Protein AF-A0A5C4WXZ6-F1 (afdb_monomer_lite)

Radius of gyration: 22.07 Å; chains: 1; bounding box: 59×53×53 Å

Organism: NCBI:txid2219224

Sequence (274 aa):
MSAPGVGAVAGWVDSRPVPRERLDRRIAELREGPFRGTLPVPGSSEDRQLARWLTQVILTEALCEAVASELGLDPVEGEPFEGVAAVELGSINTAAYNGSPWVRAVFAHVTATTAAPPEWRSPTPAEHRPPRHLLRHRVFPDPSSAQQATSDDLDPLGRASLDSLPAAIAEELRRHPHGTLVGPVRDTLGWHVAIAVPDTASAPPPPQQGAALRPEPGPSRAPAPIAGGDALLDAARRRAFARWLDDMRAKKIELVPGLEHPGDPRQPDNHHKH

pLDDT: mean 81.52, std 18.13, range [29.08, 98.56]

InterPro domains:
  IPR055582 Protein of unknown function DUF7158 [PF23716] (9-46)

Structure (mmCIF, N/CA/C/O backbone):
data_AF-A0A5C4WXZ6-F1
#
_entry.id   AF-A0A5C4WXZ6-F1
#
loop_
_atom_site.group_PDB
_atom_site.id
_atom_site.type_symbol
_atom_site.label_atom_id
_atom_site.label_alt_id
_atom_site.label_comp_id
_atom_site.label_asym_id
_atom_site.label_entity_id
_atom_site.label_seq_id
_atom_site.pdbx_PDB_ins_code
_atom_site.Cartn_x
_atom_site.Cartn_y
_atom_site.Cartn_z
_atom_site.occupancy
_atom_site.B_iso_or_equiv
_atom_site.auth_seq_id
_atom_site.auth_comp_id
_atom_site.auth_asym_id
_atom_site.auth_atom_id
_atom_site.pdbx_PDB_model_num
ATOM 1 N N . MET A 1 1 ? 26.295 -20.187 -9.773 1.00 37.78 1 MET A N 1
ATOM 2 C CA . MET A 1 1 ? 25.128 -19.282 -9.812 1.00 37.78 1 MET A CA 1
ATOM 3 C C . MET A 1 1 ? 25.408 -18.170 -8.818 1.00 37.78 1 MET A C 1
ATOM 5 O O . MET A 1 1 ? 25.314 -18.413 -7.624 1.00 37.78 1 MET A O 1
ATOM 9 N N . SER A 1 2 ? 25.912 -17.027 -9.286 1.00 35.19 2 SER A N 1
ATOM 10 C CA . SER A 1 2 ? 26.278 -15.915 -8.400 1.00 35.19 2 SER A CA 1
ATOM 11 C C . SER A 1 2 ? 25.020 -15.229 -7.879 1.00 35.19 2 SER A C 1
ATOM 13 O O . SER A 1 2 ? 24.097 -14.980 -8.653 1.00 35.19 2 SER A O 1
ATOM 15 N N . ALA A 1 3 ? 24.986 -14.946 -6.576 1.00 39.56 3 ALA A N 1
ATOM 16 C CA . ALA A 1 3 ? 23.929 -14.156 -5.958 1.00 39.56 3 ALA A CA 1
ATOM 17 C C . ALA A 1 3 ? 23.827 -12.781 -6.653 1.00 39.56 3 ALA A C 1
ATOM 19 O O . ALA A 1 3 ? 24.867 -12.199 -6.980 1.00 39.56 3 ALA A O 1
ATOM 20 N N . PRO A 1 4 ? 22.614 -12.263 -6.908 1.00 42.47 4 PRO A N 1
ATOM 21 C CA . PRO A 1 4 ? 22.450 -10.936 -7.487 1.00 42.47 4 PRO A CA 1
ATOM 22 C C . PRO A 1 4 ? 23.096 -9.891 -6.567 1.00 42.47 4 PRO A C 1
ATOM 24 O O . PRO A 1 4 ? 22.878 -9.897 -5.355 1.00 42.47 4 PRO A O 1
ATOM 27 N N . GLY A 1 5 ? 23.937 -9.030 -7.147 1.00 41.03 5 GLY A N 1
ATOM 28 C CA . GLY A 1 5 ? 24.675 -8.004 -6.415 1.00 41.03 5 GLY A CA 1
ATOM 29 C C . GLY A 1 5 ? 23.749 -7.034 -5.680 1.00 41.03 5 GLY A C 1
ATOM 30 O O . GLY A 1 5 ? 22.625 -6.769 -6.117 1.00 41.03 5 GLY A O 1
ATOM 31 N N . VAL A 1 6 ? 24.240 -6.492 -4.564 1.00 46.31 6 VAL A N 1
ATOM 32 C CA . VAL A 1 6 ? 23.599 -5.398 -3.821 1.00 46.31 6 VAL A CA 1
ATOM 33 C C . VAL A 1 6 ? 23.305 -4.262 -4.812 1.00 46.31 6 VAL A C 1
ATOM 35 O O . VAL A 1 6 ? 24.229 -3.653 -5.342 1.00 46.31 6 VAL A O 1
ATOM 38 N N . GLY A 1 7 ? 22.022 -4.051 -5.131 1.00 63.38 7 GLY A N 1
ATOM 39 C CA . GLY A 1 7 ? 21.559 -3.112 -6.166 1.00 63.38 7 GLY A CA 1
ATOM 40 C C . GLY A 1 7 ? 20.607 -3.698 -7.221 1.00 63.38 7 GLY A C 1
ATOM 41 O O . GLY A 1 7 ? 19.984 -2.935 -7.948 1.00 63.38 7 GLY A O 1
ATOM 42 N N . ALA A 1 8 ? 20.438 -5.023 -7.300 1.00 84.50 8 ALA A N 1
ATOM 43 C CA . ALA A 1 8 ? 19.612 -5.666 -8.336 1.00 84.50 8 ALA A CA 1
ATOM 44 C C . ALA A 1 8 ? 18.127 -5.883 -7.963 1.00 84.50 8 ALA A C 1
ATOM 46 O O . ALA A 1 8 ? 17.319 -6.250 -8.818 1.00 84.50 8 ALA A O 1
ATOM 47 N N . VAL A 1 9 ? 17.747 -5.670 -6.701 1.00 92.62 9 VAL A N 1
ATOM 48 C CA . VAL A 1 9 ? 16.416 -5.994 -6.158 1.00 92.62 9 VAL A CA 1
ATOM 49 C C . VAL A 1 9 ? 15.815 -4.757 -5.484 1.00 92.62 9 VAL A C 1
ATOM 51 O O . VAL A 1 9 ? 16.530 -4.021 -4.809 1.00 92.62 9 VAL A O 1
ATOM 54 N N . ALA A 1 10 ? 14.519 -4.511 -5.693 1.00 91.69 10 ALA A N 1
ATOM 55 C CA . ALA A 1 10 ? 13.763 -3.434 -5.039 1.00 91.69 10 ALA A CA 1
ATOM 56 C C . ALA A 1 10 ? 13.093 -3.885 -3.725 1.00 91.69 10 ALA A C 1
ATOM 58 O O . ALA A 1 10 ? 12.792 -3.066 -2.864 1.00 91.69 10 ALA A O 1
ATOM 59 N N . GLY A 1 11 ? 12.865 -5.187 -3.573 1.00 94.31 11 GLY A N 1
ATOM 60 C CA . GLY A 1 11 ? 12.306 -5.835 -2.389 1.00 94.31 11 GLY A CA 1
ATOM 61 C C . GLY A 1 11 ? 11.942 -7.285 -2.703 1.00 94.31 11 GLY A C 1
ATOM 62 O O . GLY A 1 11 ? 12.202 -7.767 -3.808 1.00 94.31 11 GLY A O 1
ATOM 63 N N . TRP A 1 12 ? 11.316 -7.974 -1.758 1.00 95.88 12 TRP A N 1
ATOM 64 C CA . TRP A 1 12 ? 10.831 -9.341 -1.926 1.00 95.88 12 TRP A CA 1
ATOM 65 C C . TRP A 1 12 ? 9.344 -9.431 -1.606 1.00 95.88 12 TRP A C 1
ATOM 67 O O . TRP A 1 12 ? 8.854 -8.725 -0.729 1.00 95.88 12 TRP A O 1
ATOM 77 N N . VAL A 1 13 ? 8.649 -10.319 -2.316 1.00 96.56 13 VAL A N 1
ATOM 78 C CA . VAL A 1 13 ? 7.265 -10.728 -2.048 1.00 96.56 13 VAL A CA 1
ATOM 79 C C . VAL A 1 13 ? 7.272 -12.241 -1.858 1.00 96.56 13 VAL A C 1
ATOM 81 O O . VAL A 1 13 ? 7.612 -12.963 -2.794 1.00 96.56 13 VAL A O 1
ATOM 84 N N . ASP A 1 14 ? 6.942 -12.733 -0.663 1.00 92.75 14 ASP A N 1
ATOM 85 C CA . ASP A 1 14 ? 7.040 -14.163 -0.311 1.00 92.75 14 ASP A CA 1
ATOM 86 C C . ASP A 1 14 ? 8.414 -14.757 -0.672 1.00 92.75 14 ASP A C 1
ATOM 88 O O . ASP A 1 14 ? 8.525 -15.758 -1.384 1.00 92.75 14 ASP A O 1
ATOM 92 N N . SER A 1 15 ? 9.483 -14.066 -0.263 1.00 90.75 15 SER A N 1
ATOM 93 C CA . SER A 1 15 ? 10.880 -14.410 -0.574 1.00 90.75 15 SER A CA 1
ATOM 94 C C . SER A 1 15 ? 11.242 -14.435 -2.071 1.00 90.75 15 SER A C 1
ATOM 96 O O . SER A 1 15 ? 12.391 -14.722 -2.417 1.00 90.75 15 SER A O 1
ATOM 98 N N . ARG A 1 16 ? 10.325 -14.086 -2.984 1.00 93.81 16 ARG A N 1
ATOM 99 C CA . ARG A 1 16 ? 10.625 -13.915 -4.411 1.00 93.81 16 ARG A CA 1
ATOM 100 C C . ARG A 1 16 ? 11.138 -12.498 -4.669 1.00 93.81 16 ARG A C 1
ATOM 102 O O . ARG A 1 16 ? 10.459 -11.540 -4.296 1.00 93.81 16 ARG A O 1
ATOM 109 N N . PRO A 1 17 ? 12.311 -12.335 -5.304 1.00 95.88 17 PRO A N 1
ATOM 110 C CA . PRO A 1 17 ? 12.883 -11.017 -5.540 1.00 95.88 17 PRO A CA 1
ATOM 111 C C . PRO A 1 17 ? 12.082 -10.251 -6.595 1.00 95.88 17 PRO A C 1
ATOM 113 O O . PRO A 1 17 ? 11.816 -10.760 -7.685 1.00 95.88 17 PRO A O 1
ATOM 116 N N . VAL A 1 18 ? 11.762 -8.995 -6.295 1.00 96.38 18 VAL A N 1
ATOM 117 C CA . VAL A 1 18 ? 11.213 -8.036 -7.254 1.00 96.38 18 VAL A CA 1
ATOM 118 C C . VAL A 1 18 ? 12.372 -7.221 -7.843 1.00 96.38 18 VAL A C 1
ATOM 120 O O . VAL A 1 18 ? 13.047 -6.505 -7.097 1.00 96.38 18 VAL A O 1
ATOM 123 N N . PRO A 1 19 ? 12.651 -7.313 -9.160 1.00 95.00 19 PRO A N 1
ATOM 124 C CA . PRO A 1 19 ? 13.829 -6.685 -9.758 1.00 95.00 19 PRO A CA 1
ATOM 125 C C . PRO A 1 19 ? 13.831 -5.160 -9.632 1.00 95.00 19 PRO A C 1
ATOM 127 O O . PRO A 1 19 ? 12.817 -4.508 -9.893 1.00 95.00 19 PRO A O 1
ATOM 130 N N . ARG A 1 20 ? 15.000 -4.585 -9.325 1.00 93.44 20 ARG A N 1
ATOM 131 C CA . ARG A 1 20 ? 15.217 -3.130 -9.273 1.00 93.44 20 ARG A CA 1
ATOM 132 C C . ARG A 1 20 ? 14.962 -2.447 -10.619 1.00 93.44 20 ARG A C 1
ATOM 134 O O . ARG A 1 20 ? 14.446 -1.335 -10.653 1.00 93.44 20 ARG A O 1
ATOM 141 N N . GLU A 1 21 ? 15.206 -3.157 -11.714 1.00 94.62 21 GLU A N 1
ATOM 142 C CA . GLU A 1 21 ? 14.925 -2.698 -13.076 1.00 94.62 21 GLU A CA 1
ATOM 143 C C . GLU A 1 21 ? 13.466 -2.242 -13.268 1.00 94.62 21 GLU A C 1
ATOM 145 O O . GLU A 1 21 ? 13.214 -1.290 -14.003 1.00 94.62 21 GLU A O 1
ATOM 150 N N . ARG A 1 22 ? 12.492 -2.855 -12.568 1.00 95.12 22 ARG A N 1
ATOM 151 C CA . ARG A 1 22 ? 11.084 -2.417 -12.630 1.00 95.12 22 ARG A CA 1
ATOM 152 C C . ARG A 1 22 ? 10.916 -0.978 -12.130 1.00 95.12 22 ARG A C 1
ATOM 154 O O . ARG A 1 22 ? 10.138 -0.227 -12.711 1.00 95.12 22 ARG A O 1
ATOM 161 N N . LEU A 1 23 ? 11.638 -0.604 -11.072 1.00 94.94 23 LEU A N 1
ATOM 162 C CA . LEU A 1 23 ? 11.630 0.753 -10.525 1.00 94.94 23 LEU A CA 1
ATOM 163 C C . LEU A 1 23 ? 12.315 1.727 -11.479 1.00 94.94 23 LEU A C 1
ATOM 165 O O . LEU A 1 23 ? 11.746 2.767 -11.799 1.00 94.94 23 LEU A O 1
ATOM 169 N N . ASP A 1 24 ? 13.508 1.373 -11.955 1.00 94.06 24 ASP A N 1
ATOM 170 C CA . ASP A 1 24 ? 14.299 2.251 -12.818 1.00 94.06 24 ASP A CA 1
ATOM 171 C C . ASP A 1 24 ? 13.574 2.535 -14.139 1.00 94.06 24 ASP A C 1
ATOM 173 O O . ASP A 1 24 ? 13.506 3.688 -14.568 1.00 94.06 24 ASP A O 1
ATOM 177 N N . ARG A 1 25 ? 12.933 1.515 -14.728 1.00 94.88 25 ARG A N 1
ATOM 178 C CA . ARG A 1 25 ? 12.079 1.677 -15.909 1.00 94.88 25 ARG A CA 1
ATOM 179 C C . ARG A 1 25 ? 10.933 2.650 -15.646 1.00 94.88 25 ARG A C 1
ATOM 181 O O . ARG A 1 25 ? 10.721 3.558 -16.439 1.00 94.88 25 ARG A O 1
ATOM 188 N N . ARG A 1 26 ? 10.229 2.514 -14.518 1.00 94.94 26 ARG A N 1
ATOM 189 C CA . ARG A 1 26 ? 9.085 3.385 -14.203 1.00 94.94 26 ARG A CA 1
ATOM 190 C C . ARG A 1 26 ? 9.504 4.829 -13.925 1.00 94.94 26 ARG A C 1
ATOM 192 O O . ARG A 1 26 ? 8.792 5.761 -14.286 1.00 94.94 26 ARG A O 1
ATOM 199 N N . ILE A 1 27 ? 10.680 5.031 -13.327 1.00 93.75 27 ILE A N 1
ATOM 200 C CA . ILE A 1 27 ? 11.282 6.363 -13.184 1.00 93.75 27 ILE A CA 1
ATOM 201 C C . ILE A 1 27 ? 11.609 6.951 -14.563 1.00 93.75 27 ILE A C 1
ATOM 203 O O . ILE A 1 27 ? 11.301 8.118 -14.803 1.00 93.75 27 ILE A O 1
ATOM 207 N N . ALA A 1 28 ? 12.206 6.168 -15.467 1.00 93.38 28 ALA A N 1
ATOM 208 C CA . ALA A 1 28 ? 12.518 6.619 -16.824 1.00 93.38 28 ALA A CA 1
ATOM 209 C C . ALA A 1 28 ? 11.247 7.013 -17.595 1.00 93.38 28 ALA A C 1
ATOM 211 O O . ALA A 1 28 ? 11.173 8.128 -18.105 1.00 93.38 28 ALA A O 1
ATOM 212 N N . GLU A 1 29 ? 10.211 6.171 -17.568 1.00 93.50 29 GLU A N 1
ATOM 213 C CA . GLU A 1 29 ? 8.907 6.443 -18.188 1.00 93.50 29 GLU A CA 1
ATOM 214 C C . GLU A 1 29 ? 8.287 7.757 -17.684 1.00 93.50 29 GLU A C 1
ATOM 216 O O . GLU A 1 29 ? 7.807 8.568 -18.477 1.00 93.50 29 GLU A O 1
ATOM 221 N N . LEU A 1 30 ? 8.337 8.024 -16.373 1.00 91.94 30 LEU A N 1
ATOM 222 C CA . LEU A 1 30 ? 7.848 9.289 -15.814 1.00 91.94 30 LEU A CA 1
ATOM 223 C C . LEU A 1 30 ? 8.651 10.492 -16.327 1.00 91.94 30 LEU A C 1
ATOM 225 O O . LEU A 1 30 ? 8.068 11.532 -16.645 1.00 91.94 30 LEU A O 1
ATOM 229 N N . ARG A 1 31 ? 9.979 10.364 -16.413 1.00 92.44 31 ARG A N 1
ATOM 230 C CA . ARG A 1 31 ? 10.877 11.438 -16.874 1.00 92.44 31 ARG A CA 1
ATOM 231 C C . ARG A 1 31 ? 10.779 11.709 -18.371 1.00 92.44 31 ARG A C 1
ATOM 233 O O . ARG A 1 31 ? 11.021 12.837 -18.796 1.00 92.44 31 ARG A O 1
ATOM 240 N N . GLU A 1 32 ? 10.420 10.709 -19.158 1.00 92.94 32 GLU A N 1
ATOM 241 C CA . GLU A 1 32 ? 10.158 10.848 -20.593 1.00 92.94 32 GLU A CA 1
ATOM 242 C C . GLU A 1 32 ? 8.711 11.290 -20.871 1.00 92.94 32 GLU A C 1
ATOM 244 O O . GLU A 1 32 ? 8.401 11.809 -21.944 1.00 92.94 32 GLU A O 1
ATOM 249 N N . GLY A 1 33 ? 7.831 11.139 -19.880 1.00 90.25 33 GLY A N 1
ATOM 250 C CA . GLY A 1 33 ? 6.405 11.388 -19.984 1.00 90.25 33 GLY A CA 1
ATOM 251 C C . GLY A 1 33 ? 5.963 12.862 -19.948 1.00 90.25 33 GLY A C 1
ATOM 252 O O . GLY A 1 33 ? 6.753 13.802 -19.784 1.00 90.25 33 GLY A O 1
ATOM 253 N N . PRO A 1 34 ? 4.641 13.089 -20.065 1.00 82.88 34 PRO A N 1
ATOM 254 C CA . PRO A 1 34 ? 4.041 14.425 -20.102 1.00 82.88 34 PRO A CA 1
ATOM 255 C C . PRO A 1 34 ? 4.216 15.208 -18.792 1.00 82.88 34 PRO A C 1
ATOM 257 O O . PRO A 1 34 ? 4.236 16.437 -18.812 1.00 82.88 34 PRO A O 1
ATOM 260 N N . PHE A 1 35 ? 4.409 14.515 -17.667 1.00 75.81 35 PHE A N 1
ATOM 261 C CA . PHE A 1 35 ? 4.581 15.119 -16.342 1.00 75.81 35 PHE A CA 1
ATOM 262 C C . PHE A 1 35 ? 6.047 15.361 -15.960 1.00 75.81 35 PHE A C 1
ATOM 264 O O . PHE A 1 35 ? 6.334 15.736 -14.828 1.00 75.81 35 PHE A O 1
ATOM 271 N N . ARG A 1 36 ? 7.000 15.208 -16.891 1.00 86.50 36 ARG A N 1
ATOM 272 C CA . ARG A 1 36 ? 8.435 15.361 -16.591 1.00 86.50 36 ARG A CA 1
ATOM 273 C C . ARG A 1 36 ? 8.804 16.690 -15.923 1.00 86.50 36 ARG A C 1
ATOM 275 O O . ARG A 1 36 ? 9.732 16.733 -15.126 1.00 86.50 36 ARG A O 1
ATOM 282 N N . GLY A 1 37 ? 8.074 17.765 -16.236 1.00 83.25 37 GLY A N 1
ATOM 283 C CA . GLY A 1 37 ? 8.309 19.103 -15.684 1.00 83.25 37 GLY A CA 1
ATOM 284 C C . GLY A 1 37 ? 7.872 19.279 -14.227 1.00 83.25 37 GLY A C 1
ATOM 285 O O . GLY A 1 37 ? 8.244 20.272 -13.613 1.00 83.25 37 GLY A O 1
ATOM 286 N N . THR A 1 38 ? 7.101 18.338 -13.673 1.00 87.25 38 THR A N 1
ATOM 287 C CA . THR A 1 38 ? 6.640 18.359 -12.275 1.00 87.25 38 THR A CA 1
ATOM 288 C C . THR A 1 38 ? 7.402 17.374 -11.393 1.00 87.25 38 THR A C 1
ATOM 290 O O . THR A 1 38 ? 7.084 17.242 -10.214 1.00 87.25 38 THR A O 1
ATOM 293 N N . LEU A 1 39 ? 8.362 16.635 -11.957 1.00 88.88 39 LEU A N 1
ATOM 294 C CA . LEU A 1 39 ? 9.129 15.653 -11.204 1.00 88.88 39 LEU A CA 1
ATOM 295 C C . LEU A 1 39 ? 10.252 16.317 -10.403 1.00 88.88 39 LEU A C 1
ATOM 297 O O . LEU A 1 39 ? 10.860 17.280 -10.879 1.00 88.88 39 LEU A O 1
ATOM 301 N N . PRO A 1 40 ? 10.592 15.755 -9.231 1.00 89.62 40 PRO A N 1
ATOM 302 C CA . PRO A 1 40 ? 11.766 16.156 -8.479 1.00 89.62 40 PRO A CA 1
ATOM 303 C C . PRO A 1 40 ? 13.058 16.113 -9.299 1.00 89.62 40 PRO A C 1
ATOM 305 O O . PRO A 1 40 ? 13.263 15.253 -10.169 1.00 89.62 40 PRO A O 1
ATOM 308 N N . VAL A 1 41 ? 13.968 17.027 -8.959 1.00 89.31 41 VAL A N 1
ATOM 309 C CA . VAL A 1 41 ? 15.315 17.076 -9.535 1.00 89.31 41 VAL A CA 1
ATOM 310 C C . VAL A 1 41 ? 16.050 15.769 -9.209 1.00 89.31 41 VAL A C 1
ATOM 312 O O . VAL A 1 41 ? 16.098 15.407 -8.027 1.00 89.31 41 VAL A O 1
ATOM 315 N N . PRO A 1 42 ? 16.650 15.079 -10.201 1.00 91.44 42 PRO A N 1
ATOM 316 C CA . PRO A 1 42 ? 17.415 13.858 -9.966 1.00 91.44 42 PRO A CA 1
ATOM 317 C C . PRO A 1 42 ? 18.435 13.998 -8.829 1.00 91.44 42 PRO A C 1
ATOM 319 O O . PRO A 1 42 ? 19.196 14.964 -8.783 1.00 91.44 42 PRO A O 1
ATOM 322 N N . GLY A 1 43 ? 18.448 13.034 -7.908 1.00 87.50 43 GLY A N 1
ATOM 323 C CA . GLY A 1 43 ? 19.361 12.998 -6.760 1.00 87.50 43 GLY A CA 1
ATOM 324 C C . GLY A 1 43 ? 18.942 13.845 -5.549 1.00 87.50 43 GLY A C 1
ATOM 325 O O . GLY A 1 43 ? 19.571 13.748 -4.490 1.00 87.50 43 GLY A O 1
ATOM 326 N N . SER A 1 44 ? 17.875 14.641 -5.656 1.00 88.94 44 SER A N 1
ATOM 327 C CA . SER A 1 44 ? 17.312 15.380 -4.516 1.00 88.94 44 SER A CA 1
ATOM 328 C C . SER A 1 44 ? 16.680 14.448 -3.467 1.00 88.94 44 SER A C 1
ATOM 330 O O . SER A 1 44 ? 16.476 13.254 -3.696 1.00 88.94 44 SER A O 1
ATOM 332 N N . SER A 1 45 ? 16.353 14.981 -2.285 1.00 85.62 45 SER A N 1
ATOM 333 C CA . SER A 1 45 ? 15.578 14.236 -1.281 1.00 85.62 45 SER A CA 1
ATOM 334 C C . SER A 1 45 ? 14.192 13.860 -1.788 1.00 85.62 45 SER A C 1
ATOM 336 O O . SER A 1 45 ? 13.757 12.733 -1.594 1.00 85.62 45 SER A O 1
ATOM 338 N N . GLU A 1 46 ? 13.523 14.776 -2.483 1.00 84.94 46 GLU A N 1
ATOM 339 C CA . GLU A 1 46 ? 12.215 14.530 -3.092 1.00 84.94 46 GLU A CA 1
ATOM 340 C C . GLU A 1 46 ? 12.287 13.428 -4.159 1.00 84.94 46 GLU A C 1
ATOM 342 O O . GLU A 1 46 ? 11.379 12.608 -4.261 1.00 84.94 46 GLU A O 1
ATOM 347 N N . ASP A 1 47 ? 13.398 13.336 -4.895 1.00 88.06 47 ASP A N 1
ATOM 348 C CA . ASP A 1 47 ? 13.639 12.261 -5.863 1.00 88.06 47 ASP A CA 1
ATOM 349 C C . ASP A 1 47 ? 13.794 10.889 -5.194 1.00 88.06 47 ASP A C 1
ATOM 351 O O . ASP A 1 47 ? 13.230 9.893 -5.651 1.00 88.06 47 ASP A O 1
ATOM 355 N N . ARG A 1 48 ? 14.485 10.832 -4.048 1.00 90.31 48 ARG A N 1
ATOM 356 C CA . ARG A 1 48 ? 14.533 9.609 -3.231 1.00 90.31 48 ARG A CA 1
ATOM 357 C C . ARG A 1 48 ? 13.157 9.241 -2.688 1.00 90.31 48 ARG A C 1
ATOM 359 O O . ARG A 1 48 ? 12.809 8.063 -2.689 1.00 90.31 48 ARG A O 1
ATOM 366 N N . GLN A 1 49 ? 12.354 10.225 -2.280 1.00 88.69 49 GLN A N 1
ATOM 367 C CA . GLN A 1 49 ? 10.983 9.972 -1.835 1.00 88.69 49 GLN A CA 1
ATOM 368 C C . GLN A 1 49 ? 10.088 9.458 -2.966 1.00 88.69 49 GLN A C 1
ATOM 370 O O . GLN A 1 49 ? 9.305 8.535 -2.741 1.00 88.69 49 GLN A O 1
ATOM 375 N N . LEU A 1 50 ? 10.248 9.966 -4.191 1.00 90.50 50 LEU A N 1
ATOM 376 C CA . LEU A 1 50 ? 9.579 9.414 -5.369 1.00 90.50 50 LEU A CA 1
ATOM 377 C C . LEU A 1 50 ? 9.982 7.951 -5.607 1.00 90.50 50 LEU A C 1
ATOM 379 O O . LEU A 1 50 ? 9.113 7.105 -5.810 1.00 90.50 50 LEU A O 1
ATOM 383 N N . ALA A 1 51 ? 11.278 7.632 -5.543 1.00 93.12 51 ALA A N 1
ATOM 384 C CA . ALA A 1 51 ? 11.768 6.264 -5.724 1.00 93.12 51 ALA A CA 1
ATOM 385 C C . ALA A 1 51 ? 11.225 5.299 -4.654 1.00 93.12 51 ALA A C 1
ATOM 387 O O . ALA A 1 51 ? 10.788 4.190 -4.976 1.00 93.12 51 ALA A O 1
ATOM 388 N N . ARG A 1 52 ? 11.183 5.730 -3.387 1.00 93.88 52 ARG A N 1
ATOM 389 C CA . ARG A 1 52 ? 10.560 4.97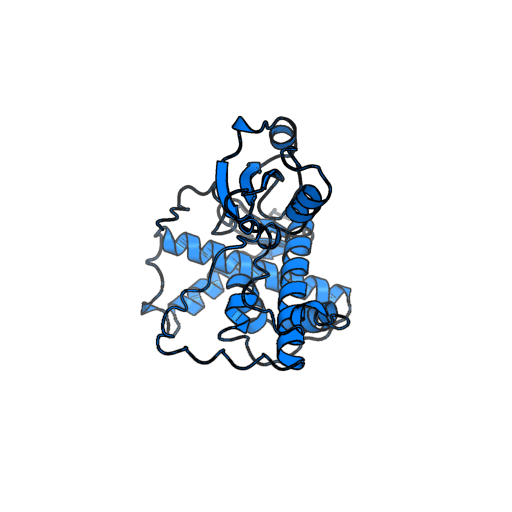9 -2.286 1.00 93.88 52 ARG A CA 1
ATOM 390 C C . ARG A 1 52 ? 9.069 4.769 -2.524 1.00 93.88 52 ARG A C 1
ATOM 392 O O . ARG A 1 52 ? 8.587 3.643 -2.433 1.00 93.88 52 ARG A O 1
ATOM 399 N N . TRP A 1 53 ? 8.342 5.824 -2.892 1.00 94.69 53 TRP A N 1
ATOM 400 C CA . TRP A 1 53 ? 6.907 5.748 -3.168 1.00 94.69 53 TRP A CA 1
ATOM 401 C C . TRP A 1 53 ? 6.602 4.782 -4.320 1.00 94.69 53 TRP A C 1
ATOM 403 O O . TRP A 1 53 ? 5.763 3.894 -4.169 1.00 94.69 53 TRP A O 1
ATOM 413 N N . LEU A 1 54 ? 7.339 4.876 -5.431 1.00 95.88 54 LEU A N 1
ATOM 414 C CA . LEU A 1 54 ? 7.204 3.954 -6.563 1.00 95.88 54 LEU A CA 1
ATOM 415 C C . LEU A 1 54 ? 7.534 2.513 -6.178 1.00 95.88 54 LEU A C 1
ATOM 417 O O . LEU A 1 54 ? 6.874 1.591 -6.652 1.00 95.88 54 LEU A O 1
ATOM 421 N N . THR A 1 55 ? 8.516 2.308 -5.301 1.00 96.81 55 THR A N 1
ATOM 422 C CA . THR A 1 55 ? 8.833 0.971 -4.787 1.00 96.81 55 THR A CA 1
ATOM 423 C C . THR A 1 55 ? 7.636 0.372 -4.055 1.00 96.81 55 THR A C 1
ATOM 425 O O . THR A 1 55 ? 7.276 -0.773 -4.320 1.00 96.81 55 THR A O 1
ATOM 428 N N . GLN A 1 56 ? 6.953 1.150 -3.208 1.00 96.19 56 GLN A N 1
ATOM 429 C CA . GLN A 1 56 ? 5.743 0.683 -2.526 1.00 96.19 56 GLN A CA 1
ATOM 430 C C . GLN A 1 56 ? 4.637 0.308 -3.520 1.00 96.19 56 GLN A C 1
ATOM 432 O O . GLN A 1 56 ? 3.999 -0.733 -3.361 1.00 96.19 56 GLN A O 1
ATOM 437 N N . VAL A 1 57 ? 4.436 1.103 -4.576 1.00 97.81 57 VAL A N 1
ATOM 438 C CA . VAL A 1 57 ? 3.473 0.787 -5.647 1.00 97.81 57 VAL A CA 1
ATOM 439 C C . VAL A 1 57 ? 3.835 -0.537 -6.326 1.00 97.81 57 VAL A C 1
ATOM 441 O O . VAL A 1 57 ? 3.011 -1.446 -6.369 1.00 97.81 57 VAL A O 1
ATOM 444 N N . ILE A 1 58 ? 5.082 -0.692 -6.775 1.00 97.75 58 ILE A N 1
ATOM 445 C CA . ILE A 1 58 ? 5.555 -1.884 -7.497 1.00 97.75 58 ILE A CA 1
ATOM 446 C C . ILE A 1 58 ? 5.450 -3.150 -6.641 1.00 97.75 58 ILE A C 1
ATOM 448 O O . ILE A 1 58 ? 5.016 -4.193 -7.128 1.00 97.75 58 ILE A O 1
ATOM 452 N N . LEU A 1 59 ? 5.831 -3.081 -5.364 1.00 97.81 59 LEU A N 1
ATOM 453 C CA . LEU A 1 59 ? 5.746 -4.238 -4.471 1.00 97.81 59 LEU A CA 1
ATOM 454 C C . LEU A 1 59 ? 4.295 -4.606 -4.146 1.00 97.81 59 LEU A C 1
ATOM 456 O O . LEU A 1 59 ? 3.990 -5.777 -3.956 1.00 97.81 59 LEU A O 1
ATOM 460 N N . THR A 1 60 ? 3.389 -3.629 -4.146 1.00 98.19 60 THR A N 1
ATOM 461 C CA . THR A 1 60 ? 1.946 -3.870 -4.004 1.00 98.19 60 THR A CA 1
ATOM 462 C C . THR A 1 60 ? 1.367 -4.560 -5.225 1.00 98.19 60 THR A C 1
ATOM 464 O O . THR A 1 60 ? 0.605 -5.510 -5.087 1.00 98.19 60 THR A O 1
ATOM 467 N N . GLU A 1 61 ? 1.740 -4.107 -6.420 1.00 98.31 61 GLU A N 1
ATOM 468 C CA . GLU A 1 61 ? 1.340 -4.760 -7.664 1.00 98.31 61 GLU A CA 1
ATOM 469 C C . GLU A 1 61 ? 1.854 -6.205 -7.706 1.00 98.31 61 GLU A C 1
ATOM 471 O O . GLU A 1 61 ? 1.076 -7.114 -7.984 1.00 98.31 61 GLU A O 1
ATOM 476 N N . ALA A 1 62 ? 3.125 -6.429 -7.351 1.00 98.19 62 ALA A N 1
ATOM 477 C CA . ALA A 1 62 ? 3.728 -7.760 -7.293 1.00 98.19 62 ALA A CA 1
ATOM 478 C C . ALA A 1 62 ? 3.083 -8.663 -6.224 1.00 98.19 62 ALA A C 1
ATOM 480 O O . ALA A 1 62 ? 2.889 -9.853 -6.463 1.00 98.19 62 ALA A O 1
ATOM 481 N N . LEU A 1 63 ? 2.714 -8.106 -5.065 1.00 98.38 63 LEU A N 1
ATOM 482 C CA . LEU A 1 63 ? 1.946 -8.802 -4.030 1.00 98.38 63 LEU A CA 1
ATOM 483 C C . LEU A 1 63 ? 0.575 -9.244 -4.550 1.00 98.38 63 LEU A C 1
ATOM 485 O O . LEU A 1 63 ? 0.197 -10.399 -4.370 1.00 98.38 63 LEU A O 1
ATOM 489 N N . CYS A 1 64 ? -0.167 -8.359 -5.212 1.00 98.56 64 CYS A N 1
ATOM 490 C CA . CYS A 1 64 ? -1.474 -8.713 -5.759 1.00 98.56 64 CYS A CA 1
ATOM 491 C C . CYS A 1 64 ? -1.371 -9.704 -6.925 1.00 98.56 64 CYS A C 1
ATOM 493 O O . CYS A 1 64 ? -2.196 -10.603 -7.012 1.00 98.56 64 CYS A O 1
ATOM 495 N N . GLU A 1 65 ? -0.360 -9.591 -7.787 1.00 98.12 65 GLU A N 1
ATOM 496 C CA . GLU A 1 65 ? -0.079 -10.565 -8.853 1.00 98.12 65 GLU A CA 1
ATOM 497 C C . GLU A 1 65 ? 0.214 -11.961 -8.274 1.00 98.12 65 GLU A C 1
ATOM 499 O O . GLU A 1 65 ? -0.333 -12.965 -8.735 1.00 98.12 65 GLU A O 1
ATOM 504 N N . ALA A 1 66 ? 1.023 -12.025 -7.212 1.00 97.88 66 ALA A N 1
ATOM 505 C CA . ALA A 1 66 ? 1.299 -13.250 -6.470 1.00 97.88 66 ALA A CA 1
ATOM 506 C C . ALA A 1 66 ? 0.025 -13.874 -5.884 1.00 97.88 66 ALA A C 1
ATOM 508 O O . ALA A 1 66 ? -0.249 -15.047 -6.127 1.00 97.88 66 ALA A O 1
ATOM 509 N N . VAL A 1 67 ? -0.766 -13.079 -5.161 1.00 98.19 67 VAL A N 1
ATOM 510 C CA . VAL A 1 67 ? -2.020 -13.525 -4.538 1.00 98.19 67 VAL A CA 1
ATOM 511 C C . VAL A 1 67 ? -3.040 -13.966 -5.589 1.00 98.19 67 VAL A C 1
ATOM 513 O O . VAL A 1 67 ? -3.672 -15.005 -5.428 1.00 98.19 67 VAL A O 1
ATOM 516 N N . ALA A 1 68 ? -3.188 -13.216 -6.683 1.00 97.94 68 ALA A N 1
ATOM 517 C CA . ALA A 1 68 ? -4.080 -13.577 -7.781 1.00 97.94 68 ALA A CA 1
ATOM 518 C C . ALA A 1 68 ? -3.687 -14.920 -8.405 1.00 97.94 68 ALA A C 1
ATOM 520 O O . ALA A 1 68 ? -4.551 -15.765 -8.619 1.00 97.94 68 ALA A O 1
ATOM 521 N N . SER A 1 69 ? -2.387 -15.142 -8.618 1.00 96.94 69 SER A N 1
ATOM 522 C CA . SER A 1 69 ? -1.868 -16.408 -9.144 1.00 96.94 69 SER A CA 1
ATOM 523 C C . SER A 1 69 ? -2.151 -17.583 -8.202 1.00 96.94 69 SER A C 1
ATOM 525 O O . SER A 1 69 ? -2.569 -18.644 -8.656 1.00 96.94 69 SER A O 1
ATOM 527 N N . GLU A 1 70 ? -1.958 -17.398 -6.892 1.00 97.06 70 GLU A N 1
ATOM 528 C CA . GLU A 1 70 ? -2.251 -18.416 -5.869 1.00 97.06 70 GLU A CA 1
ATOM 529 C C . GLU A 1 70 ? -3.744 -18.771 -5.806 1.00 97.06 70 GLU A C 1
ATOM 531 O O . GLU A 1 70 ? -4.102 -19.928 -5.591 1.00 97.06 70 GLU A O 1
ATOM 536 N N . LEU A 1 71 ? -4.613 -17.781 -6.015 1.00 97.31 71 LEU A N 1
ATOM 537 C CA . LEU A 1 71 ? -6.067 -17.936 -5.987 1.00 97.31 71 LEU A CA 1
ATOM 538 C C . LEU A 1 71 ? -6.672 -18.337 -7.344 1.00 97.31 71 LEU A C 1
ATOM 540 O O . LEU A 1 71 ? -7.876 -18.579 -7.413 1.00 97.31 71 LEU A O 1
ATOM 544 N N . GLY A 1 72 ? -5.870 -18.401 -8.412 1.00 98.00 72 GLY A N 1
ATOM 545 C CA . GLY A 1 72 ? -6.346 -18.680 -9.770 1.00 98.00 72 GLY A CA 1
ATOM 546 C C . GLY A 1 72 ? -7.290 -17.605 -10.317 1.00 98.00 72 GLY A C 1
ATOM 547 O O . GLY A 1 72 ? -8.253 -17.934 -11.005 1.00 98.00 72 GLY A O 1
ATOM 548 N N . LEU A 1 73 ? -7.060 -16.337 -9.966 1.00 98.12 73 LEU A N 1
ATOM 549 C CA . LEU A 1 73 ? -7.845 -15.205 -10.462 1.00 98.12 73 LEU A CA 1
ATOM 550 C C . LEU A 1 73 ? -7.330 -14.744 -11.827 1.00 98.12 73 LEU A C 1
ATOM 552 O O . LEU A 1 73 ? -6.127 -14.762 -12.071 1.00 98.12 73 LEU A O 1
ATOM 556 N N . ASP A 1 74 ? -8.236 -14.251 -12.666 1.00 97.94 74 ASP A N 1
ATOM 557 C CA . ASP A 1 74 ? -7.910 -13.586 -13.929 1.00 97.94 74 ASP A CA 1
ATOM 558 C C . ASP A 1 74 ? -7.711 -12.070 -13.729 1.00 97.94 74 ASP A C 1
ATOM 560 O O . ASP A 1 74 ? -8.316 -11.485 -12.822 1.00 97.94 74 ASP A O 1
ATOM 564 N N . PRO A 1 75 ? -6.888 -11.401 -14.561 1.00 97.44 75 PRO A N 1
ATOM 565 C CA . PRO A 1 75 ? -6.704 -9.955 -14.486 1.00 97.44 75 PRO A CA 1
ATOM 566 C C . PRO A 1 75 ? -8.014 -9.232 -14.828 1.00 97.44 75 PRO A C 1
ATOM 568 O O . PRO A 1 75 ? -8.702 -9.582 -15.786 1.00 97.44 75 PRO A O 1
ATOM 571 N N . VAL A 1 76 ? -8.351 -8.196 -14.056 1.00 97.12 76 VAL A N 1
ATOM 572 C CA . VAL A 1 76 ? -9.594 -7.434 -14.229 1.00 97.12 76 VAL A CA 1
ATOM 573 C C . VAL A 1 76 ? -9.284 -6.043 -14.757 1.00 97.12 76 VAL A C 1
ATOM 575 O O . VAL A 1 76 ? -8.572 -5.267 -14.119 1.00 97.12 76 VAL A O 1
ATOM 578 N N . GLU A 1 77 ? -9.866 -5.695 -15.901 1.00 94.88 77 GLU A N 1
ATOM 579 C CA . GLU A 1 77 ? -9.897 -4.311 -16.369 1.00 94.88 77 GLU A CA 1
ATOM 580 C C . GLU A 1 77 ? -11.010 -3.518 -15.682 1.00 94.88 77 GLU A C 1
ATOM 582 O O . GLU A 1 77 ? -12.042 -4.067 -15.296 1.00 94.88 77 GLU A O 1
ATOM 587 N N . GLY A 1 78 ? -10.792 -2.218 -15.504 1.00 88.75 78 GLY A N 1
ATOM 588 C CA . GLY A 1 78 ? -11.755 -1.359 -14.834 1.00 88.75 78 GLY A CA 1
ATOM 589 C C . GLY A 1 78 ? -11.323 0.097 -14.795 1.00 88.75 78 GLY A C 1
ATOM 590 O O . GLY A 1 78 ? -10.165 0.425 -15.056 1.00 88.75 78 GLY A O 1
ATOM 591 N N . GLU A 1 79 ? -12.283 0.952 -14.455 1.00 89.50 79 GLU A N 1
ATOM 592 C CA . GLU A 1 79 ? -12.073 2.391 -14.325 1.00 89.50 79 GLU A CA 1
ATOM 593 C C . GLU A 1 79 ? -11.096 2.719 -13.183 1.00 89.50 79 GLU A C 1
ATOM 595 O O . GLU A 1 79 ? -11.102 2.042 -12.145 1.00 89.50 79 GLU A O 1
ATOM 600 N N . PRO A 1 80 ? -10.259 3.759 -13.340 1.00 90.88 80 PRO A N 1
ATOM 601 C CA . PRO A 1 80 ? -9.368 4.199 -12.281 1.00 90.88 80 PRO A CA 1
ATOM 602 C C . PRO A 1 80 ? -10.156 4.792 -11.105 1.00 90.88 80 PRO A C 1
ATOM 604 O O . PRO A 1 80 ? -11.186 5.445 -11.273 1.00 90.88 80 PRO A O 1
ATOM 607 N N . PHE A 1 81 ? -9.632 4.633 -9.890 1.00 88.44 81 PHE A N 1
ATOM 608 C CA . PHE A 1 81 ? -10.095 5.431 -8.762 1.00 88.44 81 PHE A CA 1
ATOM 609 C C . PHE A 1 81 ? -9.591 6.868 -8.893 1.00 88.44 81 PHE A C 1
ATOM 611 O O . PHE A 1 81 ? -8.387 7.115 -9.005 1.00 88.44 81 PHE A O 1
ATOM 618 N N . GLU A 1 82 ? -10.529 7.808 -8.798 1.00 82.50 82 GLU A N 1
ATOM 619 C CA . GLU A 1 82 ? -10.291 9.249 -8.838 1.00 82.50 82 GLU A CA 1
ATOM 620 C C . GLU A 1 82 ? -11.013 9.966 -7.685 1.00 82.50 82 GLU A C 1
ATOM 622 O O . GLU A 1 82 ? -11.865 9.399 -6.991 1.00 82.50 82 GLU A O 1
ATOM 627 N N . GLY A 1 83 ? -10.656 11.233 -7.457 1.00 84.88 83 GLY A N 1
ATOM 628 C CA . GLY A 1 83 ? -11.320 12.099 -6.483 1.00 84.88 83 GLY A CA 1
ATOM 629 C C . GLY A 1 83 ? -11.391 11.491 -5.078 1.00 84.88 83 GLY A C 1
ATOM 630 O O . GLY A 1 83 ? -10.378 11.102 -4.498 1.00 84.88 83 GLY A O 1
ATOM 631 N N . VAL A 1 84 ? -12.602 11.412 -4.519 1.00 77.62 84 VAL A N 1
ATOM 632 C CA . VAL A 1 84 ? -12.835 10.914 -3.151 1.00 77.62 84 VAL A CA 1
ATOM 633 C C . VAL A 1 84 ? -12.387 9.460 -2.987 1.00 77.62 84 VAL A C 1
ATOM 635 O O . VAL A 1 84 ? -11.775 9.127 -1.977 1.00 77.62 84 VAL A O 1
ATOM 638 N N . ALA A 1 85 ? -12.614 8.607 -3.990 1.00 79.19 85 ALA A N 1
ATOM 639 C CA . ALA A 1 85 ? -12.224 7.201 -3.922 1.00 79.19 85 ALA A CA 1
ATOM 640 C C . ALA A 1 85 ? -10.698 7.032 -3.824 1.00 79.19 85 ALA A C 1
ATOM 642 O O . ALA A 1 85 ? -10.216 6.213 -3.041 1.00 79.19 85 ALA A O 1
ATOM 643 N N . ALA A 1 86 ? -9.945 7.852 -4.564 1.00 78.12 86 ALA A N 1
ATOM 644 C CA . ALA A 1 86 ? -8.486 7.882 -4.497 1.00 78.12 86 ALA A CA 1
ATOM 645 C C . ALA A 1 86 ? -7.976 8.344 -3.120 1.00 78.12 86 ALA A C 1
ATOM 647 O O . ALA A 1 86 ? -7.039 7.770 -2.561 1.00 78.12 86 ALA A O 1
ATOM 648 N N . VAL A 1 87 ? -8.613 9.370 -2.545 1.00 73.81 87 VAL A N 1
ATOM 649 C CA . VAL A 1 87 ? -8.258 9.883 -1.212 1.00 73.81 87 VAL A CA 1
ATOM 650 C C . VAL A 1 87 ? -8.503 8.830 -0.134 1.00 73.81 87 VAL A C 1
ATOM 652 O O . VAL A 1 87 ? -7.638 8.612 0.709 1.00 73.81 87 VAL A O 1
ATOM 655 N N . GLU A 1 88 ? -9.651 8.153 -0.172 1.00 82.06 88 GLU A N 1
ATOM 656 C CA . GLU A 1 88 ? -10.008 7.120 0.808 1.00 82.06 88 GLU A CA 1
ATOM 657 C C . GLU A 1 88 ? -9.076 5.909 0.767 1.00 82.06 88 GLU A C 1
ATOM 659 O O . GLU A 1 88 ? -8.786 5.315 1.805 1.00 82.06 88 GLU A O 1
ATOM 664 N N . LEU A 1 89 ? -8.620 5.529 -0.426 1.00 86.06 89 LEU A N 1
ATOM 665 C CA . LEU A 1 89 ? -7.749 4.376 -0.605 1.00 86.06 89 LEU A CA 1
ATOM 666 C C . LEU A 1 89 ? -6.273 4.708 -0.310 1.00 86.06 89 LEU A C 1
ATOM 668 O O . LEU A 1 89 ? -5.507 3.822 0.074 1.00 86.06 89 LEU A O 1
ATOM 672 N N . GLY A 1 90 ? -5.886 5.979 -0.448 1.00 88.56 90 GLY A N 1
ATOM 673 C CA . GLY A 1 90 ? -4.521 6.469 -0.268 1.00 88.56 90 GLY A CA 1
ATOM 674 C C . GLY A 1 90 ? -3.694 6.396 -1.555 1.00 88.56 90 GLY A C 1
ATOM 675 O O . GLY A 1 90 ? -3.986 5.617 -2.464 1.00 88.56 90 GLY A O 1
ATOM 676 N N . SER A 1 91 ? -2.641 7.216 -1.649 1.00 90.88 91 SER A N 1
ATOM 677 C CA . SER A 1 91 ? -1.911 7.444 -2.909 1.00 90.88 91 SER A CA 1
ATOM 678 C C . SER A 1 91 ? -1.247 6.186 -3.480 1.00 90.88 91 SER A C 1
ATOM 680 O O . SER A 1 91 ? -1.415 5.898 -4.661 1.00 90.88 91 SER A O 1
ATOM 682 N N . ILE A 1 92 ? -0.535 5.414 -2.651 1.00 93.06 92 ILE A N 1
ATOM 683 C CA . ILE A 1 92 ? 0.158 4.182 -3.071 1.00 93.06 92 ILE A CA 1
ATOM 684 C C . ILE A 1 92 ? -0.853 3.146 -3.573 1.00 93.06 92 ILE A C 1
ATOM 686 O O . ILE A 1 92 ? -0.703 2.595 -4.661 1.00 93.06 92 ILE A O 1
ATOM 690 N N . ASN A 1 93 ? -1.895 2.892 -2.782 1.00 95.88 93 ASN A N 1
ATOM 691 C CA . ASN A 1 93 ? -2.906 1.883 -3.088 1.00 95.88 93 ASN A CA 1
ATOM 692 C C . ASN A 1 93 ? -3.710 2.261 -4.340 1.00 95.88 93 ASN A C 1
ATOM 694 O O . ASN A 1 93 ? -3.982 1.403 -5.173 1.00 95.88 93 ASN A O 1
ATOM 698 N N . THR A 1 94 ? -4.037 3.546 -4.496 1.00 96.19 94 THR A N 1
ATOM 699 C CA . THR A 1 94 ? -4.704 4.073 -5.693 1.00 96.19 94 THR A CA 1
ATOM 700 C C . THR A 1 94 ? -3.833 3.905 -6.929 1.00 96.19 94 THR A C 1
ATOM 702 O O . THR A 1 94 ? -4.306 3.402 -7.943 1.00 96.19 94 THR A O 1
ATOM 705 N N . ALA A 1 95 ? -2.551 4.274 -6.855 1.00 95.38 95 ALA A N 1
ATOM 706 C CA . ALA A 1 95 ? -1.636 4.121 -7.981 1.00 95.38 95 ALA A CA 1
ATOM 707 C C . ALA A 1 95 ? -1.476 2.650 -8.391 1.00 95.38 95 ALA A C 1
ATOM 709 O O . ALA A 1 95 ? -1.534 2.344 -9.579 1.00 95.38 95 ALA A O 1
ATOM 710 N N . ALA A 1 96 ? -1.354 1.739 -7.419 1.00 97.88 96 ALA A N 1
ATOM 711 C CA . ALA A 1 96 ? -1.292 0.304 -7.684 1.00 97.88 96 ALA A CA 1
ATOM 712 C C . ALA A 1 96 ? -2.597 -0.228 -8.306 1.00 97.88 96 ALA A C 1
ATOM 714 O O . ALA A 1 96 ? -2.553 -0.983 -9.274 1.00 97.88 96 ALA A O 1
ATOM 715 N N . TYR A 1 97 ? -3.761 0.187 -7.790 1.00 98.19 97 TYR A N 1
ATOM 716 C CA . TYR A 1 97 ? -5.067 -0.206 -8.331 1.00 98.19 97 TYR A CA 1
ATOM 717 C C . TYR A 1 97 ? -5.263 0.280 -9.771 1.00 98.19 97 TYR A C 1
ATOM 719 O O . TYR A 1 97 ? -5.687 -0.485 -10.636 1.00 98.19 97 TYR A O 1
ATOM 727 N N . ASN A 1 98 ? -4.920 1.538 -10.047 1.00 96.25 98 ASN A N 1
ATOM 728 C CA . ASN A 1 98 ? -5.064 2.126 -11.376 1.00 96.25 98 ASN A CA 1
ATOM 729 C C . ASN A 1 98 ? -4.058 1.510 -12.365 1.00 96.25 98 ASN A C 1
ATOM 731 O O . ASN A 1 98 ? -4.392 1.286 -13.527 1.00 96.25 98 ASN A O 1
ATOM 735 N N . GLY A 1 99 ? -2.847 1.189 -11.899 1.00 94.69 99 GLY A N 1
ATOM 736 C CA . GLY A 1 99 ? -1.744 0.697 -12.723 1.00 94.69 99 GLY A CA 1
ATOM 737 C C . GLY A 1 99 ? -1.718 -0.809 -12.994 1.00 94.69 99 GLY A C 1
ATOM 738 O O . GLY A 1 99 ? -0.935 -1.229 -13.843 1.00 94.69 99 GLY A O 1
ATOM 739 N N . SER A 1 100 ? -2.528 -1.626 -12.308 1.00 97.56 100 SER A N 1
ATOM 740 C CA . SER A 1 100 ? -2.446 -3.089 -12.423 1.00 97.56 100 SER A CA 1
ATOM 741 C C . SER A 1 100 ? -3.812 -3.788 -12.410 1.00 97.56 100 SER A C 1
ATOM 743 O O . SER A 1 100 ? -4.542 -3.700 -11.415 1.00 97.56 100 SER A O 1
ATOM 745 N N . PRO A 1 101 ? -4.148 -4.575 -13.453 1.00 98.00 101 PRO A N 1
ATOM 746 C CA . PRO A 1 101 ? -5.391 -5.344 -13.482 1.00 98.00 101 PRO A CA 1
ATOM 747 C C . PRO A 1 101 ? -5.411 -6.490 -12.457 1.00 98.00 101 PRO A C 1
ATOM 749 O O . PRO A 1 101 ? -6.479 -6.939 -12.042 1.00 98.00 101 PRO A O 1
ATOM 752 N N . TRP A 1 102 ? -4.246 -6.925 -11.969 1.00 98.44 102 TRP A N 1
ATOM 75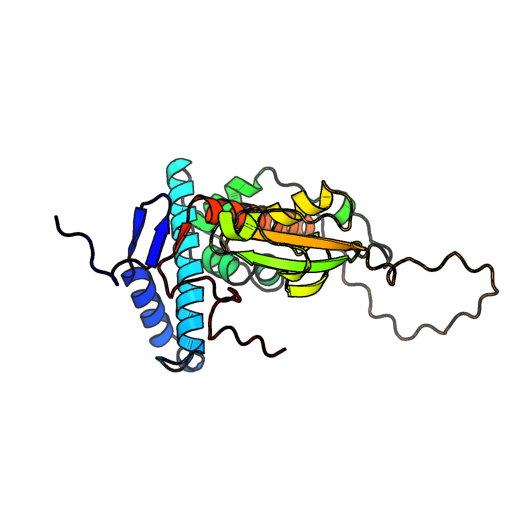3 C CA . TRP A 1 102 ? -4.147 -7.898 -10.877 1.00 98.44 102 TRP A CA 1
ATOM 754 C C . TRP A 1 102 ? -4.575 -7.304 -9.537 1.00 98.44 102 TRP A C 1
ATOM 756 O O . TRP A 1 102 ? -5.261 -7.957 -8.755 1.00 98.44 102 TRP A O 1
ATOM 766 N N . VAL A 1 103 ? -4.228 -6.039 -9.276 1.00 98.56 103 VAL A N 1
ATOM 767 C CA . VAL A 1 103 ? -4.681 -5.339 -8.065 1.00 98.56 103 VAL A CA 1
ATOM 768 C C . VAL A 1 103 ? -6.202 -5.185 -8.088 1.00 98.56 103 VAL A C 1
ATOM 770 O O . VAL A 1 103 ? -6.850 -5.394 -7.062 1.00 98.56 103 VAL A O 1
ATOM 773 N N . ARG A 1 104 ? -6.788 -4.908 -9.260 1.00 98.31 104 ARG A N 1
ATOM 774 C CA . ARG A 1 104 ? -8.247 -4.862 -9.448 1.00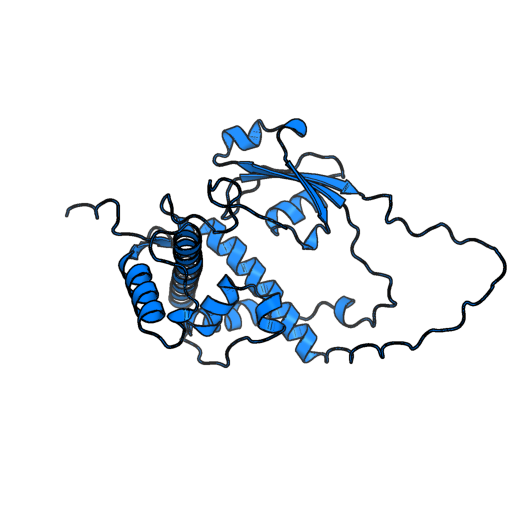 98.31 104 ARG A CA 1
ATOM 775 C C . ARG A 1 104 ? -8.914 -6.221 -9.225 1.00 98.31 104 ARG A C 1
ATOM 777 O O . ARG A 1 104 ? -9.937 -6.281 -8.544 1.00 98.31 104 ARG A O 1
ATOM 784 N N . ALA A 1 105 ? -8.317 -7.303 -9.724 1.00 98.31 105 ALA A N 1
ATOM 785 C CA . ALA A 1 105 ? -8.816 -8.663 -9.514 1.00 98.31 105 ALA A CA 1
ATOM 786 C C . ALA A 1 105 ? -8.855 -9.035 -8.025 1.00 98.31 105 ALA A C 1
ATOM 788 O O . ALA A 1 105 ? -9.879 -9.485 -7.507 1.00 98.31 105 ALA A O 1
ATOM 789 N N . VAL A 1 106 ? -7.763 -8.768 -7.305 1.00 98.56 106 VAL A N 1
ATOM 790 C CA . VAL A 1 106 ? -7.679 -9.026 -5.864 1.00 98.56 106 VAL A CA 1
ATOM 791 C C . VAL A 1 106 ? -8.629 -8.122 -5.077 1.00 98.56 106 VAL A C 1
ATOM 793 O O . VAL A 1 106 ? -9.287 -8.601 -4.157 1.00 98.56 106 VAL A O 1
ATOM 796 N N . PHE A 1 107 ? -8.773 -6.846 -5.453 1.00 98.25 107 PHE A N 1
ATOM 797 C CA . PHE A 1 107 ? -9.774 -5.954 -4.860 1.00 98.25 107 PHE A CA 1
ATOM 798 C C . PHE A 1 107 ? -11.185 -6.536 -4.986 1.00 98.25 107 PHE A C 1
ATOM 800 O O . PHE A 1 107 ? -11.901 -6.626 -3.987 1.00 98.25 107 PHE A O 1
ATOM 807 N N . ALA A 1 108 ? -11.581 -6.966 -6.188 1.00 97.62 108 ALA A N 1
ATOM 808 C CA . ALA A 1 108 ? -12.896 -7.554 -6.426 1.00 97.62 108 ALA A CA 1
ATOM 809 C C . ALA A 1 108 ? -13.106 -8.823 -5.585 1.00 97.62 108 ALA A C 1
ATOM 811 O O . ALA A 1 108 ? -14.150 -8.976 -4.953 1.00 97.62 108 ALA A O 1
ATOM 812 N N . HIS A 1 109 ? -12.091 -9.689 -5.514 1.00 98.06 109 HIS A N 1
ATOM 813 C CA . HIS A 1 109 ? -12.132 -10.918 -4.725 1.00 98.06 109 HIS A CA 1
ATOM 814 C C . HIS A 1 109 ? -12.265 -10.648 -3.217 1.00 98.06 109 HIS A C 1
ATOM 816 O O . HIS A 1 109 ? -13.206 -11.116 -2.578 1.00 98.06 109 HIS A O 1
ATOM 822 N N . VAL A 1 110 ? -11.356 -9.854 -2.645 1.00 97.31 110 VAL A N 1
ATOM 823 C CA . VAL A 1 110 ? -11.297 -9.564 -1.200 1.00 97.31 110 VAL A CA 1
ATOM 824 C C . VAL A 1 110 ? -12.542 -8.822 -0.718 1.00 97.31 110 VAL A C 1
ATOM 826 O O . VAL A 1 110 ? -12.965 -8.980 0.427 1.00 97.31 110 VAL A O 1
ATOM 829 N N . THR A 1 111 ? -13.148 -8.008 -1.582 1.00 97.12 111 THR A N 1
ATOM 830 C CA . THR A 1 111 ? -14.293 -7.170 -1.213 1.00 97.12 111 THR A CA 1
ATOM 831 C C . THR A 1 111 ? -15.649 -7.755 -1.613 1.00 97.12 111 THR A C 1
ATOM 833 O O . THR A 1 111 ? -16.682 -7.129 -1.350 1.00 97.12 111 THR A O 1
ATOM 836 N N . ALA A 1 112 ? -15.676 -8.966 -2.180 1.00 96.56 112 ALA A N 1
ATOM 837 C CA . ALA A 1 112 ? -16.887 -9.614 -2.684 1.00 96.56 112 ALA A CA 1
ATOM 838 C C . ALA A 1 112 ? -17.992 -9.741 -1.621 1.00 96.56 112 ALA A C 1
ATOM 840 O O . ALA A 1 112 ? -19.165 -9.526 -1.916 1.00 96.56 112 ALA A O 1
ATOM 841 N N . THR A 1 113 ? -17.617 -10.031 -0.373 1.00 93.06 113 THR A N 1
ATOM 842 C CA . THR A 1 113 ? -18.545 -10.205 0.759 1.00 93.06 113 THR A CA 1
ATOM 843 C C . THR A 1 113 ? -18.638 -8.978 1.668 1.00 93.06 113 THR A C 1
ATOM 845 O O . THR A 1 113 ? -19.269 -9.033 2.724 1.00 93.06 113 THR A O 1
ATOM 848 N N . THR A 1 114 ? -18.008 -7.859 1.293 1.00 94.44 114 THR A N 1
ATOM 849 C CA . THR A 1 114 ? -18.060 -6.633 2.097 1.00 94.44 114 THR A CA 1
ATOM 850 C C . THR A 1 114 ? -19.466 -6.045 2.064 1.00 94.44 114 THR A C 1
ATOM 852 O O . THR A 1 114 ? -20.082 -5.941 1.007 1.00 94.44 114 THR A O 1
ATOM 855 N N . ALA A 1 115 ? -19.949 -5.604 3.223 1.00 91.06 115 ALA A N 1
ATOM 856 C CA . ALA A 1 115 ? -21.183 -4.845 3.356 1.00 91.06 115 ALA A CA 1
ATOM 857 C C . ALA A 1 115 ? -20.889 -3.467 3.958 1.00 91.06 115 ALA A C 1
ATOM 859 O O . ALA A 1 115 ? -19.999 -3.328 4.800 1.00 91.06 115 ALA A O 1
ATOM 860 N N . ALA A 1 116 ? -21.665 -2.455 3.560 1.00 88.50 116 ALA A N 1
ATOM 861 C CA . ALA A 1 116 ? -21.634 -1.161 4.232 1.00 88.50 116 ALA A CA 1
ATOM 862 C C . ALA A 1 116 ? -22.093 -1.333 5.693 1.00 88.50 116 ALA A C 1
ATOM 864 O O . ALA A 1 116 ? -23.208 -1.847 5.907 1.00 88.50 116 ALA A O 1
ATOM 865 N N . PRO A 1 117 ? -21.285 -0.902 6.680 1.00 82.69 117 PRO A N 1
ATOM 866 C CA . PRO A 1 117 ? -21.667 -0.975 8.082 1.00 82.69 117 PRO A CA 1
ATOM 867 C C . PRO A 1 117 ? -23.016 -0.271 8.324 1.00 82.69 117 PRO A C 1
ATOM 869 O O . PRO A 1 117 ? -23.232 0.822 7.786 1.00 82.69 117 PRO A O 1
ATOM 872 N N . PRO A 1 118 ? -23.967 -0.883 9.058 1.00 79.62 118 PRO A N 1
ATOM 873 C CA . PRO A 1 118 ? -25.284 -0.296 9.319 1.00 79.62 118 PRO A CA 1
ATOM 874 C C . PRO A 1 118 ? -25.221 1.130 9.868 1.00 79.62 118 PRO A C 1
ATOM 876 O O . PRO A 1 118 ? -26.015 1.977 9.465 1.00 79.62 118 PRO A O 1
ATOM 879 N N . GLU A 1 119 ? -24.234 1.416 10.711 1.00 78.38 119 GLU A N 1
ATOM 880 C CA . GLU A 1 119 ? -23.994 2.716 11.325 1.00 78.38 119 GLU A CA 1
ATOM 881 C C . GLU A 1 119 ? -23.653 3.828 10.318 1.00 78.38 119 GLU A C 1
ATOM 883 O O . GLU A 1 119 ? -23.851 4.999 10.630 1.00 78.38 119 GLU A O 1
ATOM 888 N N . TRP A 1 120 ? -23.212 3.496 9.098 1.00 78.38 120 TRP A N 1
ATOM 889 C CA . TRP A 1 120 ? -22.964 4.485 8.039 1.00 78.38 120 TRP A CA 1
ATOM 890 C C . TRP A 1 120 ? -24.248 4.943 7.340 1.00 78.38 120 TRP A C 1
ATOM 892 O O . TRP A 1 120 ? -24.245 5.976 6.677 1.00 78.38 120 TRP A O 1
ATOM 902 N N . ARG A 1 121 ? -25.344 4.178 7.463 1.00 73.00 121 ARG A N 1
ATOM 903 C CA . ARG A 1 121 ? -26.651 4.517 6.869 1.00 73.00 121 ARG A CA 1
ATOM 904 C C . ARG A 1 121 ? -27.465 5.466 7.741 1.00 73.00 121 ARG A C 1
ATOM 906 O O . ARG A 1 121 ? -28.436 6.049 7.262 1.00 73.00 121 ARG A O 1
ATOM 913 N N . SER A 1 122 ? -27.097 5.609 9.011 1.00 59.62 122 SER A N 1
ATOM 914 C CA . SER A 1 122 ? -27.737 6.571 9.895 1.00 59.62 122 SER A CA 1
ATOM 915 C C . SER A 1 122 ? -27.373 7.978 9.425 1.00 59.62 122 SER A C 1
ATOM 917 O O . SER A 1 122 ? -26.180 8.273 9.330 1.00 59.62 122 SER A O 1
ATOM 919 N N . PRO A 1 123 ? -28.344 8.871 9.155 1.00 54.31 123 PRO A N 1
ATOM 920 C CA . PRO A 1 123 ? -28.038 10.286 9.056 1.00 54.31 123 PRO A CA 1
ATOM 921 C C . PRO A 1 123 ? -27.472 10.673 10.414 1.00 54.31 123 PRO A C 1
ATOM 923 O O . PRO A 1 123 ? -28.208 10.724 11.396 1.00 54.31 123 PRO A O 1
ATOM 926 N N . THR A 1 124 ? -26.159 10.848 10.510 1.00 46.19 124 THR A N 1
ATOM 927 C CA . THR A 1 124 ? -25.542 11.318 11.740 1.00 46.19 124 THR A CA 1
ATOM 928 C C . THR A 1 124 ? -26.157 12.690 12.022 1.00 46.19 124 THR A C 1
ATOM 930 O O . THR A 1 124 ? -25.951 13.614 11.230 1.00 46.19 124 THR A O 1
ATOM 933 N N . PRO A 1 125 ? -26.878 12.896 13.146 1.00 46.06 125 PRO A N 1
ATOM 934 C CA . PRO A 1 125 ? -26.859 14.220 13.749 1.00 46.06 125 PRO A CA 1
ATOM 935 C C . PRO A 1 125 ? -25.377 14.565 13.947 1.00 46.06 125 PRO A C 1
ATOM 937 O O . PRO A 1 125 ? -24.561 13.655 14.110 1.00 46.06 125 PRO A O 1
ATOM 940 N N . ALA A 1 126 ? -25.015 15.841 13.900 1.00 47.44 126 ALA A N 1
ATOM 941 C CA . ALA A 1 126 ? -23.644 16.351 13.818 1.00 47.44 126 ALA A CA 1
ATOM 942 C C . ALA A 1 126 ? -22.657 15.954 14.960 1.00 47.44 126 ALA A C 1
ATOM 944 O O . ALA A 1 126 ? -21.661 16.642 15.167 1.00 47.44 126 ALA A O 1
ATOM 945 N N . GLU A 1 127 ? -22.878 14.865 15.701 1.00 49.84 127 GLU A N 1
ATOM 946 C CA . GLU A 1 127 ? -22.266 14.591 17.001 1.00 49.84 127 GLU A CA 1
ATOM 947 C C . GLU A 1 127 ? -21.606 13.214 17.181 1.00 49.84 127 GLU A C 1
ATOM 949 O O . GLU A 1 127 ? -20.897 13.052 18.170 1.00 49.84 127 GLU A O 1
ATOM 954 N N . HIS A 1 128 ? -21.697 12.238 16.263 1.00 53.25 128 HIS A N 1
ATOM 955 C CA . HIS A 1 128 ? -20.899 11.003 16.422 1.00 53.25 128 HIS A CA 1
ATOM 956 C C . HIS A 1 128 ? -19.470 11.168 15.885 1.00 53.25 128 HIS A C 1
ATOM 958 O O . HIS A 1 128 ? -19.041 10.528 14.926 1.00 53.25 128 HIS A O 1
ATOM 964 N N . ARG A 1 129 ? -18.718 12.081 16.505 1.00 58.97 129 ARG A N 1
ATOM 965 C CA . ARG A 1 129 ? -17.267 12.155 16.339 1.00 58.97 129 ARG A CA 1
ATOM 966 C C . ARG A 1 129 ? -16.669 10.980 17.124 1.00 58.97 129 ARG A C 1
ATOM 968 O O . ARG A 1 129 ? -16.904 10.916 18.330 1.00 58.97 129 ARG A O 1
ATOM 975 N N . PRO A 1 130 ? -15.918 10.060 16.488 1.00 66.44 130 PRO A N 1
ATOM 976 C CA . PRO A 1 130 ? -15.318 8.947 17.210 1.00 66.44 130 PRO A CA 1
ATOM 977 C C . PRO A 1 130 ? -14.450 9.484 18.359 1.00 66.44 130 PRO A C 1
ATOM 979 O O . PRO A 1 130 ? -13.794 10.524 18.188 1.00 66.44 130 PRO A O 1
ATOM 982 N N . PRO A 1 131 ? -14.456 8.816 19.527 1.00 76.69 131 PRO A N 1
ATOM 983 C CA . PRO A 1 131 ? -13.736 9.284 20.700 1.00 76.69 131 PRO A CA 1
ATOM 984 C C . PRO A 1 131 ? -12.256 9.461 20.363 1.00 76.69 131 PRO A C 1
ATOM 986 O O . PRO A 1 131 ? -11.591 8.565 19.832 1.00 76.69 131 PRO A O 1
ATOM 989 N N . ARG A 1 132 ? -11.743 10.659 20.644 1.00 84.44 132 ARG A N 1
ATOM 990 C CA . ARG A 1 132 ? -10.338 10.992 20.417 1.00 84.44 132 ARG A CA 1
ATOM 991 C C . ARG A 1 132 ? -9.515 10.598 21.631 1.00 84.44 132 ARG A C 1
ATOM 993 O O . ARG A 1 132 ? -9.984 10.651 22.765 1.00 84.44 132 ARG A O 1
ATOM 1000 N N . HIS A 1 133 ? -8.277 10.225 21.366 1.00 89.81 133 HIS A N 1
ATOM 1001 C CA . HIS A 1 133 ? -7.303 9.829 22.365 1.00 89.81 133 HIS A CA 1
ATOM 1002 C C . HIS A 1 133 ? -6.055 10.688 22.199 1.00 89.81 133 HIS A C 1
ATOM 1004 O O . HIS A 1 133 ? -5.689 11.052 21.079 1.00 89.81 133 HIS A O 1
ATOM 1010 N N . LEU A 1 134 ? -5.405 11.003 23.314 1.00 90.88 134 LEU A N 1
ATOM 1011 C CA . LEU A 1 134 ? -4.018 11.438 23.323 1.00 90.88 134 LEU A CA 1
ATOM 1012 C C . LEU A 1 134 ? -3.155 10.191 23.153 1.00 90.88 134 LEU A C 1
ATOM 1014 O O . LEU A 1 134 ? -3.164 9.300 24.005 1.00 90.88 134 LEU A O 1
ATOM 1018 N N . LEU A 1 135 ? -2.464 10.123 22.020 1.00 89.38 135 LEU A N 1
ATOM 1019 C CA . LEU A 1 135 ? -1.679 8.964 21.625 1.00 89.38 135 LEU A CA 1
ATOM 1020 C C . LEU A 1 135 ? -0.192 9.271 21.739 1.00 89.38 135 LEU A C 1
ATOM 1022 O O . LEU A 1 135 ? 0.281 10.305 21.257 1.00 89.38 135 LEU A O 1
ATOM 1026 N N . ARG A 1 136 ? 0.542 8.333 22.337 1.00 91.50 136 ARG A N 1
ATOM 1027 C CA . ARG A 1 136 ? 1.986 8.211 22.142 1.00 91.50 136 ARG A CA 1
ATOM 1028 C C . ARG A 1 136 ? 2.260 6.876 21.470 1.00 91.50 136 ARG A C 1
ATOM 1030 O O . ARG A 1 136 ? 1.620 5.874 21.792 1.00 91.50 136 ARG A O 1
ATOM 1037 N N . HIS A 1 137 ? 3.167 6.878 20.511 1.00 91.38 137 HIS A N 1
ATOM 1038 C CA . HIS A 1 137 ? 3.460 5.725 19.674 1.00 91.38 137 HIS A CA 1
ATOM 1039 C C . HIS A 1 137 ? 4.902 5.800 19.189 1.00 91.38 137 HIS A C 1
ATOM 1041 O O . HIS A 1 137 ? 5.444 6.884 18.991 1.00 91.38 137 HIS A O 1
ATOM 1047 N N . ARG A 1 138 ? 5.522 4.637 19.005 1.00 88.12 138 ARG A N 1
ATOM 1048 C CA . ARG A 1 138 ? 6.813 4.514 18.340 1.00 88.12 138 ARG A CA 1
ATOM 1049 C C . ARG A 1 138 ? 6.887 3.213 17.560 1.00 88.12 138 ARG A C 1
ATOM 1051 O O . ARG A 1 138 ? 6.268 2.211 17.927 1.00 88.12 138 ARG A O 1
ATOM 1058 N N . VAL A 1 139 ? 7.670 3.254 16.489 1.00 87.00 139 VAL A N 1
ATOM 1059 C CA . VAL A 1 139 ? 8.030 2.089 15.685 1.00 87.00 139 VAL A CA 1
ATOM 1060 C C . VAL A 1 139 ? 9.480 1.715 15.972 1.00 87.00 139 VAL A C 1
ATOM 1062 O O . VAL A 1 139 ? 10.385 2.541 15.851 1.00 87.00 139 VAL A O 1
ATOM 1065 N N . PHE A 1 140 ? 9.693 0.459 16.344 1.00 85.56 140 PHE A N 1
ATOM 1066 C CA . PHE A 1 140 ? 10.988 -0.130 16.653 1.00 85.56 140 PHE A CA 1
ATOM 1067 C C . PHE A 1 140 ? 11.445 -1.049 15.510 1.00 85.56 140 PHE A C 1
ATOM 1069 O O . PHE A 1 140 ? 10.614 -1.681 14.849 1.00 85.56 140 PHE A O 1
ATOM 1076 N N . PRO A 1 141 ? 12.759 -1.127 15.238 1.00 77.44 141 PRO A N 1
ATOM 1077 C CA . PRO A 1 141 ? 13.287 -1.949 14.151 1.00 77.44 141 PRO A CA 1
ATOM 1078 C C . PRO A 1 141 ? 13.288 -3.451 14.472 1.00 77.44 141 PRO A C 1
ATOM 1080 O O . PRO A 1 141 ? 13.212 -4.264 13.555 1.00 77.44 141 PRO A O 1
ATOM 1083 N N . ASP A 1 142 ? 13.343 -3.830 15.749 1.00 83.94 142 ASP A N 1
ATOM 1084 C CA . ASP A 1 142 ? 13.464 -5.216 16.202 1.00 83.94 142 ASP A CA 1
ATOM 1085 C C . ASP A 1 142 ? 12.522 -5.502 17.391 1.00 83.94 142 ASP A C 1
ATOM 1087 O O . ASP A 1 142 ? 12.147 -4.580 18.121 1.00 83.94 142 ASP A O 1
ATOM 1091 N N . PRO A 1 143 ? 12.111 -6.766 17.599 1.00 87.12 143 PRO A N 1
ATOM 1092 C CA . PRO A 1 143 ? 11.160 -7.102 18.654 1.00 87.12 143 PRO A CA 1
ATOM 1093 C C . PRO A 1 143 ? 11.746 -6.944 20.059 1.00 87.12 143 PRO A C 1
ATOM 1095 O O . PRO A 1 143 ? 10.995 -6.657 20.984 1.00 87.12 143 PRO A O 1
ATOM 1098 N N . SER A 1 144 ? 13.057 -7.120 20.240 1.00 88.50 144 SER A N 1
ATOM 1099 C CA . SER A 1 144 ? 13.690 -7.076 21.562 1.00 88.50 144 SER A CA 1
ATOM 1100 C C . SER A 1 144 ? 13.686 -5.660 22.130 1.00 88.50 144 SER A C 1
ATOM 1102 O O . SER A 1 144 ? 13.311 -5.467 23.285 1.00 88.50 144 SER A O 1
ATOM 1104 N N . SER A 1 145 ? 14.042 -4.662 21.315 1.00 88.56 145 SER A N 1
ATOM 1105 C CA . SER A 1 145 ? 13.947 -3.252 21.708 1.00 88.56 145 SER A CA 1
ATOM 1106 C C . SER A 1 145 ? 12.498 -2.834 21.949 1.00 88.56 145 SER A C 1
ATOM 1108 O O . SER A 1 145 ? 12.209 -2.152 22.928 1.00 88.56 145 SER A O 1
ATOM 1110 N N . ALA A 1 146 ? 11.568 -3.322 21.125 1.00 88.75 146 ALA A N 1
ATOM 1111 C CA . ALA A 1 146 ? 10.145 -3.051 21.285 1.00 88.75 146 ALA A CA 1
ATOM 1112 C C . ALA A 1 146 ? 9.558 -3.658 22.578 1.00 88.75 146 ALA A C 1
ATOM 1114 O O . ALA A 1 146 ? 8.727 -3.031 23.226 1.00 88.75 146 ALA A O 1
ATOM 1115 N N . GLN A 1 147 ? 9.997 -4.856 22.986 1.00 90.31 147 GLN A N 1
ATOM 1116 C CA . GLN A 1 147 ? 9.573 -5.504 24.240 1.00 90.31 147 GLN A CA 1
ATOM 1117 C C . GLN A 1 147 ? 10.077 -4.781 25.495 1.00 90.31 147 GLN A C 1
ATOM 1119 O O . GLN A 1 147 ? 9.453 -4.887 26.547 1.00 90.31 147 GLN A O 1
ATOM 1124 N N . GLN A 1 148 ? 11.209 -4.082 25.398 1.00 89.50 148 GLN A N 1
ATOM 1125 C CA . GLN A 1 148 ? 11.817 -3.346 26.512 1.00 89.50 148 GLN A CA 1
ATOM 1126 C C . GLN A 1 148 ? 11.334 -1.894 26.606 1.00 89.50 148 GLN A C 1
ATOM 1128 O O . GLN A 1 148 ? 11.667 -1.207 27.570 1.00 89.50 148 GLN A O 1
ATOM 1133 N N . ALA A 1 149 ? 10.572 -1.426 25.615 1.00 90.62 149 ALA A N 1
ATOM 1134 C CA . ALA A 1 149 ? 10.103 -0.054 25.543 1.00 90.62 149 ALA A CA 1
ATOM 1135 C C . ALA A 1 149 ? 9.180 0.297 26.715 1.00 90.62 149 ALA A C 1
ATOM 1137 O O . ALA A 1 149 ? 8.310 -0.479 27.114 1.00 90.62 149 ALA A O 1
ATOM 1138 N N . THR A 1 150 ? 9.335 1.513 27.224 1.00 91.81 150 THR A N 1
ATOM 1139 C CA . THR A 1 150 ? 8.465 2.110 28.237 1.00 91.81 150 THR A CA 1
ATOM 1140 C C . THR A 1 150 ? 7.628 3.235 27.629 1.00 91.81 150 THR A C 1
ATOM 1142 O O . THR A 1 150 ? 7.834 3.647 26.487 1.00 91.81 150 THR A O 1
ATOM 1145 N N . SER A 1 151 ? 6.673 3.779 28.390 1.00 87.06 151 SER A N 1
ATOM 1146 C CA . SER A 1 151 ? 5.880 4.930 27.936 1.00 87.06 151 SER A CA 1
ATOM 1147 C C . SER A 1 151 ? 6.726 6.170 27.635 1.00 87.06 151 SER A C 1
ATOM 1149 O O . SER A 1 151 ? 6.295 7.010 26.845 1.00 87.06 151 SER A O 1
ATOM 1151 N N . ASP A 1 152 ? 7.902 6.300 28.256 1.00 87.94 152 ASP A N 1
ATOM 1152 C CA . ASP A 1 152 ? 8.782 7.458 28.090 1.00 87.94 152 ASP A CA 1
ATOM 1153 C C . ASP A 1 152 ? 9.569 7.418 26.778 1.00 87.94 152 ASP A C 1
ATOM 1155 O O . ASP A 1 152 ? 9.892 8.474 26.238 1.00 87.94 152 ASP A O 1
ATOM 1159 N N . ASP A 1 153 ? 9.756 6.228 26.205 1.00 87.25 153 ASP A N 1
ATOM 1160 C CA . ASP A 1 153 ? 10.440 6.025 24.925 1.00 87.25 153 ASP A CA 1
ATOM 1161 C C . ASP A 1 153 ? 9.562 6.372 23.707 1.00 87.25 153 ASP A C 1
ATOM 1163 O O . ASP A 1 153 ? 10.053 6.390 22.573 1.00 87.25 153 ASP A O 1
ATOM 1167 N N . LEU A 1 154 ? 8.263 6.628 23.922 1.00 88.69 154 LEU A N 1
ATOM 1168 C CA . LEU A 1 154 ? 7.275 6.869 22.868 1.00 88.69 154 LEU A CA 1
ATOM 1169 C C . LEU A 1 154 ? 7.129 8.347 22.495 1.00 88.69 154 LEU A C 1
ATOM 1171 O O . LEU A 1 154 ? 7.013 9.218 23.366 1.00 88.69 154 LEU A O 1
ATOM 1175 N N . ASP A 1 155 ? 6.978 8.614 21.199 1.00 85.94 155 ASP A N 1
ATOM 1176 C CA . ASP A 1 155 ? 6.772 9.959 20.669 1.00 85.94 155 ASP A CA 1
ATOM 1177 C C . ASP A 1 155 ? 5.286 10.361 20.716 1.00 85.94 155 ASP A C 1
ATOM 1179 O O . ASP A 1 155 ? 4.399 9.519 20.522 1.00 85.94 155 ASP A O 1
ATOM 1183 N N . PRO A 1 156 ? 4.957 11.636 20.994 1.00 82.81 156 PRO A N 1
ATOM 1184 C CA . PRO A 1 156 ? 3.578 12.104 20.971 1.00 82.81 156 PRO A CA 1
ATOM 1185 C C . PRO A 1 156 ? 3.052 12.170 19.533 1.00 82.81 156 PRO A C 1
ATOM 1187 O O . PRO A 1 156 ? 3.483 12.998 18.737 1.00 82.81 156 PRO A O 1
ATOM 1190 N N . LEU A 1 157 ? 2.049 11.348 19.227 1.00 80.25 157 LEU A N 1
ATOM 1191 C CA . LEU A 1 157 ? 1.311 11.398 17.960 1.00 80.25 157 LEU A CA 1
ATOM 1192 C C . LEU A 1 157 ? 0.205 12.472 17.992 1.00 80.25 157 LEU A C 1
ATOM 1194 O O . LEU A 1 157 ? -0.288 12.922 16.961 1.00 80.25 157 LEU A O 1
ATOM 1198 N N . GLY A 1 158 ? -0.193 12.898 19.194 1.00 81.12 158 GLY A N 1
ATOM 1199 C CA . GLY A 1 158 ? -1.218 13.914 19.406 1.00 81.12 158 GLY A CA 1
ATOM 1200 C C . GLY A 1 158 ? -2.631 13.335 19.475 1.00 81.12 158 GLY A C 1
ATOM 1201 O O . GLY A 1 158 ? -2.838 12.176 19.834 1.00 81.12 158 GLY A O 1
ATOM 1202 N N . ARG A 1 159 ? -3.634 14.179 19.200 1.00 83.19 159 ARG A N 1
ATOM 1203 C CA . ARG A 1 159 ? -5.053 13.811 19.313 1.00 83.19 159 ARG A CA 1
ATOM 1204 C C . ARG A 1 159 ? -5.512 13.082 18.053 1.00 83.19 159 ARG A C 1
ATOM 1206 O O . ARG A 1 159 ? -5.691 13.733 17.025 1.00 83.19 159 ARG A O 1
ATOM 1213 N N . ALA A 1 160 ? -5.834 11.796 18.129 1.00 82.31 160 ALA A N 1
ATOM 1214 C CA . ALA A 1 160 ? -6.408 11.060 16.995 1.00 82.31 160 ALA A CA 1
ATOM 1215 C C . ALA A 1 160 ? -7.491 10.061 17.429 1.00 82.31 160 ALA A C 1
ATOM 1217 O O . ALA A 1 160 ? -7.678 9.805 18.618 1.00 82.31 160 ALA A O 1
ATOM 1218 N N . SER A 1 161 ? -8.251 9.542 16.463 1.00 85.19 161 SER A N 1
ATOM 1219 C CA . SER A 1 161 ? -9.139 8.395 16.692 1.00 85.19 161 SER A CA 1
ATOM 1220 C C . SER A 1 161 ? -8.317 7.109 16.607 1.00 85.19 161 SER A C 1
ATOM 1222 O O . SER A 1 161 ? -7.371 7.038 15.829 1.00 85.19 161 SER A O 1
ATOM 1224 N N . LEU A 1 162 ? -8.703 6.061 17.337 1.00 85.88 162 LEU A N 1
ATOM 1225 C CA . LEU A 1 162 ? -8.089 4.739 17.146 1.00 85.88 162 LEU A CA 1
ATOM 1226 C C . LEU A 1 162 ? -8.317 4.203 15.724 1.00 85.88 162 LEU A C 1
ATOM 1228 O O . LEU A 1 162 ? -7.533 3.401 15.232 1.00 85.88 162 LEU A O 1
ATOM 1232 N N . ASP A 1 163 ? -9.359 4.676 15.038 1.00 80.19 163 ASP A N 1
ATOM 1233 C CA . ASP A 1 163 ? -9.676 4.264 13.669 1.00 80.19 163 ASP A CA 1
ATOM 1234 C C . ASP A 1 163 ? -8.693 4.786 12.618 1.00 80.19 163 ASP A C 1
ATOM 1236 O O . ASP A 1 163 ? -8.724 4.301 11.488 1.00 80.19 163 ASP A O 1
ATOM 1240 N N . SER A 1 164 ? -7.851 5.765 12.966 1.00 77.00 164 SER A N 1
ATOM 1241 C CA . SER A 1 164 ? -6.796 6.274 12.083 1.00 77.00 164 SER A CA 1
ATOM 1242 C C . SER A 1 164 ? -5.448 5.578 12.284 1.00 77.00 164 SER A C 1
ATOM 1244 O O . SER A 1 164 ? -4.477 5.964 11.642 1.00 77.00 164 SER A O 1
ATOM 1246 N N . LEU A 1 165 ? -5.359 4.608 13.197 1.00 79.31 165 LEU A N 1
ATOM 1247 C CA . LEU A 1 165 ? -4.142 3.835 13.446 1.00 79.31 165 LEU A CA 1
ATOM 1248 C C . LEU A 1 165 ? -4.112 2.556 12.592 1.00 79.31 165 LEU A C 1
ATOM 1250 O O . LEU A 1 165 ? -5.179 2.064 12.207 1.00 79.31 165 LEU A O 1
ATOM 1254 N N . PRO A 1 166 ? -2.922 1.969 12.346 1.00 78.44 166 PRO A N 1
ATOM 1255 C CA . PRO A 1 166 ? -2.815 0.632 11.765 1.00 78.44 166 PRO A CA 1
ATOM 1256 C C . PRO A 1 166 ? -3.691 -0.375 12.520 1.00 78.44 166 PRO A C 1
ATOM 1258 O O . PRO A 1 166 ? -3.758 -0.355 13.752 1.00 78.44 166 PRO A O 1
ATOM 1261 N N . ALA A 1 167 ? -4.379 -1.256 11.789 1.00 78.56 167 ALA A N 1
ATOM 1262 C CA . ALA A 1 167 ? -5.434 -2.098 12.360 1.00 78.56 167 ALA A CA 1
ATOM 1263 C C . ALA A 1 167 ? -4.943 -2.943 13.548 1.00 78.56 167 ALA A C 1
ATOM 1265 O O . ALA A 1 167 ? -5.610 -2.992 14.579 1.00 78.56 167 ALA A O 1
ATOM 1266 N N . ALA A 1 168 ? -3.749 -3.527 13.429 1.00 80.12 168 ALA A N 1
ATOM 1267 C CA . ALA A 1 168 ? -3.191 -4.414 14.440 1.00 80.12 168 ALA A CA 1
ATOM 1268 C C . ALA A 1 168 ? -2.956 -3.694 15.786 1.00 80.12 168 ALA A C 1
ATOM 1270 O O . ALA A 1 168 ? -3.374 -4.188 16.832 1.00 80.12 168 ALA A O 1
ATOM 1271 N N . ILE A 1 169 ? -2.383 -2.483 15.774 1.00 85.50 169 ILE A N 1
ATOM 1272 C CA . ILE A 1 169 ? -2.192 -1.701 17.007 1.00 85.50 169 ILE A CA 1
ATOM 1273 C C . ILE A 1 169 ? -3.511 -1.100 17.515 1.00 85.50 169 ILE A C 1
ATOM 1275 O O . ILE A 1 169 ? -3.734 -1.023 18.723 1.00 85.50 169 ILE A O 1
ATOM 1279 N N . ALA A 1 170 ? -4.421 -0.717 16.611 1.00 87.19 170 ALA A N 1
ATOM 1280 C CA . ALA A 1 170 ? -5.742 -0.212 16.976 1.00 87.19 170 ALA A CA 1
ATOM 1281 C C . ALA A 1 170 ? -6.571 -1.271 17.719 1.00 87.19 170 ALA A C 1
ATOM 1283 O O . ALA A 1 170 ? -7.278 -0.949 18.670 1.00 87.19 170 ALA A O 1
ATOM 1284 N N . GLU A 1 171 ? -6.506 -2.535 17.299 1.00 87.38 171 GLU A N 1
ATOM 1285 C CA . GLU A 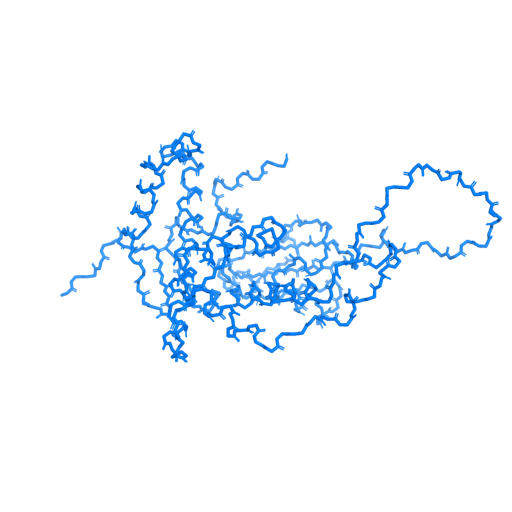1 171 ? -7.178 -3.637 17.984 1.00 87.38 171 GLU A CA 1
ATOM 1286 C C . GLU A 1 171 ? -6.595 -3.919 19.365 1.00 87.38 171 GLU A C 1
ATOM 1288 O O . GLU A 1 171 ? -7.368 -4.060 20.312 1.00 87.38 171 GLU A O 1
ATOM 1293 N N . GLU A 1 172 ? -5.267 -3.948 19.511 1.00 90.44 172 GLU A N 1
ATOM 1294 C CA . GLU A 1 172 ? -4.649 -4.120 20.831 1.00 90.44 172 GLU A CA 1
ATOM 1295 C C . GLU A 1 172 ? -5.046 -2.995 21.791 1.00 90.44 172 GLU A C 1
ATOM 1297 O O . GLU A 1 172 ? -5.427 -3.266 22.931 1.00 90.44 172 GLU A O 1
ATOM 1302 N N . LEU A 1 173 ? -5.045 -1.743 21.321 1.00 90.56 173 LEU A N 1
ATOM 1303 C CA . LEU A 1 173 ? -5.479 -0.588 22.113 1.00 90.56 173 LEU A CA 1
ATOM 1304 C C . LEU A 1 173 ? -6.951 -0.674 22.533 1.00 90.56 173 LEU A C 1
ATOM 1306 O O . LEU A 1 173 ? -7.294 -0.216 23.618 1.00 90.56 173 LEU A O 1
ATOM 1310 N N . ARG A 1 174 ? -7.828 -1.250 21.699 1.00 90.88 174 ARG A N 1
ATOM 1311 C CA . ARG A 1 174 ? -9.244 -1.465 22.052 1.00 90.88 174 ARG A CA 1
ATOM 1312 C C . ARG A 1 174 ? -9.435 -2.610 23.052 1.00 90.88 174 ARG A C 1
ATOM 1314 O O . ARG A 1 174 ? -10.414 -2.595 23.791 1.00 90.88 174 ARG A O 1
ATOM 1321 N N . ARG A 1 175 ? -8.545 -3.610 23.052 1.00 90.44 175 ARG A N 1
ATOM 1322 C CA . ARG A 1 175 ? -8.632 -4.800 23.919 1.00 90.44 175 ARG A CA 1
ATOM 1323 C C . ARG A 1 175 ? -8.067 -4.581 25.323 1.00 90.44 175 ARG A C 1
ATOM 1325 O O . ARG A 1 175 ? -8.416 -5.334 26.228 1.00 90.44 175 ARG A O 1
ATOM 1332 N N . HIS A 1 176 ? -7.237 -3.559 25.513 1.00 89.62 176 HIS A N 1
ATOM 1333 C CA . HIS A 1 176 ? -6.616 -3.245 26.797 1.00 89.62 176 HIS A CA 1
ATOM 1334 C C . HIS A 1 176 ? -7.232 -1.995 27.442 1.00 89.62 176 HIS A C 1
ATOM 1336 O O . HIS A 1 176 ? -7.746 -1.123 26.739 1.00 89.62 176 HIS A O 1
ATOM 1342 N N . PRO A 1 177 ? -7.168 -1.864 28.780 1.00 89.31 177 PRO A N 1
ATOM 1343 C CA . PRO A 1 177 ? -7.575 -0.638 29.454 1.00 89.31 177 PRO A CA 1
ATOM 1344 C C . PRO A 1 177 ? -6.792 0.570 28.935 1.00 89.31 177 PRO A C 1
ATOM 1346 O O . PRO A 1 177 ? -5.593 0.472 28.655 1.00 89.31 177 PRO A O 1
ATOM 1349 N N . HIS A 1 178 ? -7.438 1.732 28.868 1.00 89.38 178 HIS A N 1
ATOM 1350 C CA . HIS A 1 178 ? -6.734 2.960 28.515 1.00 89.38 178 HIS A CA 1
ATOM 1351 C C . HIS A 1 178 ? -5.589 3.256 29.492 1.00 89.38 178 HIS A C 1
ATOM 1353 O O . HIS A 1 178 ? -5.686 2.969 30.684 1.00 89.38 178 HIS A O 1
ATOM 1359 N N . GLY A 1 179 ? -4.504 3.842 28.985 1.00 88.00 179 GLY A N 1
ATOM 1360 C CA . GLY A 1 179 ? -3.270 4.041 29.750 1.00 88.00 179 GLY A CA 1
ATOM 1361 C C . GLY A 1 179 ? -2.382 2.796 29.859 1.00 88.00 179 GLY A C 1
ATOM 1362 O O . GLY A 1 179 ? -1.291 2.885 30.414 1.00 88.00 179 GLY A O 1
ATOM 1363 N N . THR A 1 180 ? -2.799 1.655 29.305 1.00 92.81 180 THR A N 1
ATOM 1364 C CA . THR A 1 180 ? -1.934 0.476 29.175 1.00 92.81 180 THR A CA 1
ATOM 1365 C C . THR A 1 180 ? -1.004 0.652 27.981 1.00 92.81 180 THR A C 1
ATOM 1367 O O . THR A 1 180 ? -1.443 1.039 26.895 1.00 92.81 180 THR A O 1
ATOM 1370 N N . LEU A 1 181 ? 0.278 0.357 28.181 1.00 93.56 181 LEU A N 1
ATOM 1371 C CA . LEU A 1 181 ? 1.234 0.214 27.092 1.00 93.56 181 LEU A CA 1
ATOM 1372 C C . LEU A 1 181 ? 0.904 -1.073 26.329 1.00 93.56 181 LEU A C 1
ATOM 1374 O O . LEU A 1 181 ? 0.881 -2.147 26.927 1.00 93.56 181 LEU A O 1
ATOM 1378 N N . VAL A 1 182 ? 0.629 -0.971 25.032 1.00 92.62 182 VAL A N 1
ATOM 1379 C CA . VAL A 1 182 ? 0.287 -2.120 24.188 1.00 92.62 182 VAL A CA 1
ATOM 1380 C C . VAL A 1 182 ? 1.317 -2.325 23.087 1.00 92.62 182 VAL A C 1
ATOM 1382 O O . VAL A 1 182 ? 1.922 -1.373 22.589 1.00 92.62 182 VAL A O 1
ATOM 1385 N N . GLY A 1 183 ? 1.473 -3.582 22.686 1.00 90.12 183 GLY A N 1
ATOM 1386 C CA . GLY A 1 183 ? 2.523 -4.042 21.789 1.00 90.12 183 GLY A CA 1
ATOM 1387 C C . GLY A 1 183 ? 3.563 -4.913 22.504 1.00 90.12 183 GLY A C 1
ATOM 1388 O O . GLY A 1 183 ? 3.399 -5.222 23.683 1.00 90.12 183 GLY A O 1
ATOM 1389 N N . PRO A 1 184 ? 4.614 -5.343 21.791 1.00 91.88 184 PRO A N 1
ATOM 1390 C CA . PRO A 1 184 ? 4.912 -4.969 20.413 1.00 91.88 184 PRO A CA 1
ATOM 1391 C C . PRO A 1 184 ? 4.038 -5.705 19.387 1.00 91.88 184 PRO A C 1
ATOM 1393 O O . PRO A 1 184 ? 3.906 -6.926 19.423 1.00 91.88 184 PRO A O 1
ATOM 1396 N N . VAL A 1 185 ? 3.464 -4.954 18.445 1.00 87.44 185 VAL A N 1
ATOM 1397 C CA . VAL A 1 185 ? 2.687 -5.487 17.313 1.00 87.44 185 VAL A CA 1
ATOM 1398 C C . VAL A 1 185 ? 3.425 -5.193 16.018 1.00 87.44 185 VAL A C 1
ATOM 1400 O O . VAL A 1 185 ? 3.865 -4.068 15.817 1.00 87.44 185 VAL A O 1
ATOM 1403 N N . ARG A 1 186 ? 3.573 -6.172 15.128 1.00 86.19 186 ARG A N 1
ATOM 1404 C CA . ARG A 1 186 ? 4.317 -5.979 13.878 1.00 86.19 186 ARG A CA 1
ATOM 1405 C C . ARG A 1 186 ? 3.413 -5.515 12.736 1.00 86.19 186 ARG A C 1
ATOM 1407 O O . ARG A 1 186 ? 2.356 -6.104 12.526 1.00 86.19 186 ARG A O 1
ATOM 1414 N N . ASP A 1 187 ? 3.881 -4.541 11.962 1.00 79.00 187 ASP A N 1
ATOM 1415 C CA . ASP A 1 187 ? 3.378 -4.230 10.621 1.00 79.00 187 ASP A CA 1
ATOM 1416 C C . ASP A 1 187 ? 4.542 -4.069 9.607 1.00 79.00 187 ASP A C 1
ATOM 1418 O O . ASP A 1 187 ? 5.657 -4.544 9.845 1.00 79.00 187 ASP A O 1
ATOM 1422 N N . THR A 1 188 ? 4.286 -3.445 8.451 1.00 70.50 188 THR A N 1
ATOM 1423 C CA . THR A 1 188 ? 5.293 -3.167 7.410 1.00 70.50 188 THR A CA 1
ATOM 1424 C C . THR A 1 188 ? 6.355 -2.143 7.800 1.00 70.50 188 THR A C 1
ATOM 1426 O O . THR A 1 188 ? 7.451 -2.166 7.241 1.00 70.50 188 THR A O 1
ATOM 1429 N N . LEU A 1 189 ? 6.041 -1.219 8.704 1.00 74.69 189 LEU A N 1
ATOM 1430 C CA . LEU A 1 189 ? 6.936 -0.160 9.157 1.00 74.69 189 LEU A CA 1
ATOM 1431 C C . LEU A 1 189 ? 7.857 -0.668 10.272 1.00 74.69 189 LEU A C 1
ATOM 1433 O O . LEU A 1 189 ? 9.009 -0.234 10.360 1.00 74.69 189 LEU A O 1
ATOM 1437 N N . GLY A 1 190 ? 7.396 -1.618 11.088 1.00 81.75 190 GLY A N 1
ATOM 1438 C CA . GLY A 1 190 ? 8.222 -2.284 12.093 1.00 81.75 190 GLY A CA 1
ATOM 1439 C C . GLY A 1 190 ? 7.415 -2.833 13.263 1.00 81.75 190 GLY A C 1
ATOM 1440 O O . GLY A 1 190 ? 6.322 -3.363 13.088 1.00 81.75 190 GLY A O 1
ATOM 1441 N N . TRP A 1 191 ? 7.972 -2.738 14.470 1.00 87.88 191 TRP A N 1
ATOM 1442 C CA . TRP A 1 191 ? 7.330 -3.169 15.712 1.00 87.88 191 TRP A CA 1
ATOM 1443 C C . TRP A 1 191 ? 6.731 -1.973 16.446 1.00 87.88 191 TRP A C 1
ATOM 1445 O O . TRP A 1 191 ? 7.439 -1.072 16.881 1.00 87.88 191 TRP A O 1
ATOM 1455 N N . HIS A 1 192 ? 5.413 -1.952 16.571 1.00 90.50 192 HIS A N 1
ATOM 1456 C CA . HIS A 1 192 ? 4.638 -0.843 17.100 1.00 90.50 192 HIS A CA 1
ATOM 1457 C C . HIS A 1 192 ? 4.402 -1.040 18.588 1.00 90.50 192 HIS A C 1
ATOM 1459 O O . HIS A 1 192 ? 3.892 -2.081 19.009 1.00 90.50 192 HIS A O 1
ATOM 1465 N N . VAL A 1 193 ? 4.711 -0.003 19.359 1.00 91.75 193 VAL A N 1
ATOM 1466 C CA . VAL A 1 193 ? 4.328 0.114 20.766 1.00 91.75 193 VAL A CA 1
ATOM 1467 C C . VAL A 1 193 ? 3.559 1.416 20.924 1.00 91.75 193 VAL A C 1
ATOM 1469 O O . VAL A 1 193 ? 3.983 2.458 20.418 1.00 91.75 193 VAL A O 1
ATOM 1472 N N . ALA A 1 194 ? 2.402 1.362 21.574 1.00 93.75 194 ALA A N 1
ATOM 1473 C CA . ALA A 1 194 ? 1.526 2.516 21.717 1.00 93.75 194 ALA A CA 1
ATOM 1474 C C . ALA A 1 194 ? 0.869 2.573 23.094 1.00 93.75 194 ALA A C 1
ATOM 1476 O O . ALA A 1 194 ? 0.702 1.568 23.776 1.00 93.75 194 ALA A O 1
ATOM 1477 N N . ILE A 1 195 ? 0.444 3.771 23.474 1.00 93.88 195 ILE A N 1
ATOM 1478 C CA . ILE A 1 195 ? -0.415 4.020 24.628 1.00 93.88 195 ILE A CA 1
ATOM 1479 C C . ILE A 1 195 ? -1.468 5.051 24.228 1.00 93.88 195 ILE A C 1
ATOM 1481 O O . ILE A 1 195 ? -1.166 6.053 23.572 1.00 93.88 195 ILE A O 1
ATOM 1485 N N . ALA A 1 196 ? -2.715 4.797 24.619 1.00 93.00 196 ALA A N 1
ATOM 1486 C CA . ALA A 1 196 ? -3.839 5.687 24.367 1.00 93.00 196 ALA A CA 1
ATOM 1487 C C . ALA A 1 196 ? -4.505 6.086 25.681 1.00 93.00 196 ALA A C 1
ATOM 1489 O O . ALA A 1 196 ? -4.897 5.226 26.473 1.00 93.00 196 ALA A O 1
ATOM 1490 N N . VAL A 1 197 ? -4.681 7.390 25.879 1.00 90.69 197 VAL A N 1
ATOM 1491 C CA . VAL A 1 197 ? -5.462 7.954 26.985 1.00 90.69 197 VAL A CA 1
ATOM 1492 C C . VAL A 1 197 ? -6.637 8.738 26.393 1.00 90.69 197 VAL A C 1
ATOM 1494 O O . VAL A 1 197 ? -6.421 9.471 25.426 1.00 90.69 197 VAL A O 1
ATOM 1497 N N . PRO A 1 198 ? -7.874 8.610 26.907 1.00 87.81 198 PRO A N 1
ATOM 1498 C CA . PRO A 1 198 ? -9.016 9.351 26.390 1.00 87.81 198 PRO A CA 1
ATOM 1499 C C . PRO A 1 198 ? -8.770 10.856 26.458 1.00 87.81 198 PRO A C 1
ATOM 1501 O O . PRO A 1 198 ? -8.311 11.375 27.477 1.00 87.81 198 PRO A O 1
ATOM 1504 N N . ASP A 1 199 ? -9.108 11.568 25.386 1.00 82.62 199 ASP A N 1
ATOM 1505 C CA . ASP A 1 199 ? -9.136 13.027 25.396 1.00 82.62 199 ASP A CA 1
ATOM 1506 C C . ASP A 1 199 ? -10.416 13.492 26.107 1.00 82.62 199 ASP A C 1
ATOM 1508 O O . ASP A 1 199 ? -11.465 13.692 25.491 1.00 82.62 199 ASP A O 1
ATOM 1512 N N . THR A 1 200 ? -10.342 13.642 27.431 1.00 67.62 200 THR A N 1
ATOM 1513 C CA . THR A 1 200 ? -11.474 14.058 28.278 1.00 67.62 200 THR A CA 1
ATOM 1514 C C . THR A 1 200 ? -11.978 15.468 27.963 1.00 67.62 200 THR A C 1
ATOM 1516 O O . THR A 1 200 ? -13.108 15.799 28.312 1.00 67.62 200 THR A O 1
ATOM 1519 N N . ALA A 1 201 ? -11.208 16.275 27.223 1.00 61.00 201 ALA A N 1
ATOM 1520 C CA . ALA A 1 201 ? -11.657 17.569 26.712 1.00 61.00 201 ALA A CA 1
ATOM 1521 C C . ALA A 1 201 ? -12.716 17.454 25.591 1.00 61.00 201 ALA A C 1
ATOM 1523 O O . ALA A 1 201 ? -13.273 18.471 25.187 1.00 61.00 201 ALA A O 1
ATOM 1524 N N . SER A 1 202 ? -12.994 16.244 25.083 1.00 49.28 202 SER A N 1
ATOM 1525 C CA . SER A 1 202 ? -14.079 15.962 24.126 1.00 49.28 202 SER A CA 1
ATOM 1526 C C . SER A 1 202 ? -15.341 15.367 24.774 1.00 49.28 202 SER A C 1
ATOM 1528 O O . SER A 1 202 ? -16.240 14.946 24.046 1.00 49.28 202 SER A O 1
ATOM 1530 N N . ALA A 1 203 ? -15.442 15.307 26.109 1.00 46.03 203 ALA A N 1
ATOM 1531 C CA . ALA A 1 203 ? -16.682 14.882 26.757 1.00 46.03 203 ALA A CA 1
ATOM 1532 C C . ALA A 1 203 ? -17.803 15.904 26.467 1.00 46.03 203 ALA A C 1
ATOM 1534 O O . ALA A 1 203 ? -17.571 17.106 26.639 1.00 46.03 203 ALA A O 1
ATOM 1535 N N . PRO A 1 204 ? -19.004 15.477 26.026 1.00 47.66 204 PRO A N 1
ATOM 1536 C CA . PRO A 1 204 ? -20.125 16.396 25.883 1.00 47.66 204 PRO A CA 1
ATOM 1537 C C . PRO A 1 204 ? -20.400 17.054 27.245 1.00 47.66 204 PRO A C 1
ATOM 1539 O O . PRO A 1 204 ? -20.354 16.364 28.271 1.00 47.66 204 PRO A O 1
ATOM 1542 N N . PRO A 1 205 ? -20.645 18.377 27.295 1.00 44.62 205 PRO A N 1
ATOM 1543 C CA . PRO A 1 205 ? -20.969 19.033 28.552 1.00 44.62 205 PRO A CA 1
ATOM 1544 C C . PRO A 1 205 ? -22.215 18.371 29.162 1.00 44.62 205 PRO A C 1
ATOM 1546 O O . PRO A 1 205 ? -23.111 17.960 28.416 1.00 44.62 205 PRO A O 1
ATOM 1549 N N . PRO A 1 206 ? -22.307 18.255 30.500 1.00 41.53 206 PRO A N 1
ATOM 1550 C CA . PRO A 1 206 ? -23.532 17.780 31.131 1.00 41.53 206 PRO A CA 1
ATOM 1551 C C . PRO A 1 206 ? -24.708 18.665 30.682 1.00 41.53 206 PRO A C 1
ATOM 1553 O O . PRO A 1 206 ? -24.507 19.867 30.469 1.00 41.53 206 PRO A O 1
ATOM 1556 N N . PRO A 1 207 ? -25.924 18.109 30.520 1.00 41.62 207 PRO A N 1
ATOM 1557 C CA . PRO A 1 207 ? -27.071 18.874 30.050 1.00 41.62 207 PRO A CA 1
ATOM 1558 C C . PRO A 1 207 ? -27.329 20.050 30.997 1.00 41.62 207 PRO A C 1
ATOM 1560 O O . PRO A 1 207 ? -27.752 19.867 32.139 1.00 41.62 207 PRO A O 1
ATOM 1563 N N . GLN A 1 208 ? -27.044 21.267 30.530 1.00 44.19 208 GLN A N 1
ATOM 1564 C CA . GLN A 1 208 ? -27.336 22.479 31.282 1.00 44.19 208 GLN A CA 1
ATOM 1565 C C . GLN A 1 208 ? -28.842 22.736 31.213 1.00 44.19 208 GLN A C 1
ATOM 1567 O O . GLN A 1 208 ? -29.389 23.047 30.156 1.00 44.19 208 GLN A O 1
ATOM 1572 N N . GLN A 1 209 ? -29.521 22.606 32.350 1.00 43.28 209 GLN A N 1
ATOM 1573 C CA . GLN A 1 209 ? -30.866 23.143 32.524 1.00 43.28 209 GLN A CA 1
ATOM 1574 C C . GLN A 1 209 ? -30.740 24.667 32.649 1.00 43.28 209 GLN A C 1
ATOM 1576 O O . GLN A 1 209 ? -30.450 25.184 33.723 1.00 43.28 209 GLN A O 1
ATOM 1581 N N . GLY A 1 210 ? -30.890 25.397 31.543 1.00 41.97 210 GLY A N 1
ATOM 1582 C CA . GLY A 1 210 ? -30.776 26.855 31.545 1.00 41.97 210 GLY A CA 1
ATOM 1583 C C . GLY A 1 210 ? -31.304 27.481 30.259 1.00 41.97 210 GLY A C 1
ATOM 1584 O O . GLY A 1 210 ? -30.968 27.037 29.169 1.00 41.97 210 GLY A O 1
ATOM 1585 N N . ALA A 1 211 ? -32.177 28.476 30.413 1.00 40.97 211 ALA A N 1
ATOM 1586 C CA . ALA A 1 211 ? -33.022 29.103 29.400 1.00 40.97 211 ALA A CA 1
ATOM 1587 C C . ALA A 1 211 ? -32.355 29.410 28.043 1.00 40.97 211 ALA A C 1
ATOM 1589 O O . ALA A 1 211 ? -31.271 29.984 27.957 1.00 40.97 211 ALA A O 1
ATOM 1590 N N . ALA A 1 212 ? -33.083 29.080 26.974 1.00 40.88 212 ALA A N 1
ATOM 1591 C CA . ALA A 1 212 ? -32.705 29.304 25.589 1.00 40.88 212 ALA A CA 1
ATOM 1592 C C . ALA A 1 212 ? -32.627 30.799 25.230 1.00 40.88 212 ALA A C 1
ATOM 1594 O O . ALA A 1 212 ? -33.643 31.490 25.191 1.00 40.88 212 ALA A O 1
ATOM 1595 N N . LEU A 1 213 ? -31.439 31.252 24.836 1.00 39.91 213 LEU A N 1
ATOM 1596 C CA . LEU A 1 213 ? -31.282 32.321 23.852 1.00 39.91 213 LEU A CA 1
ATOM 1597 C C . LEU A 1 213 ? -30.805 31.658 22.561 1.00 39.91 213 LEU A C 1
ATOM 1599 O O . LEU A 1 213 ? -29.689 31.147 22.490 1.00 39.91 213 LEU A O 1
ATOM 1603 N N . ARG A 1 214 ? -31.692 31.591 21.563 1.00 37.75 214 ARG A N 1
ATOM 1604 C CA . ARG A 1 214 ? -31.364 31.077 20.229 1.00 37.75 214 ARG A CA 1
ATOM 1605 C C . ARG A 1 214 ? -30.434 32.081 19.533 1.00 37.75 214 ARG A C 1
ATOM 1607 O O . ARG A 1 214 ? -30.848 33.227 19.379 1.00 37.75 214 ARG A O 1
ATOM 1614 N N . PRO A 1 215 ? -29.227 31.697 19.090 1.00 42.34 215 PRO A N 1
ATOM 1615 C CA . PRO A 1 215 ? -28.491 32.506 18.133 1.00 42.34 215 PRO A CA 1
ATOM 1616 C C . PRO A 1 215 ? -29.155 32.389 16.753 1.00 42.34 215 PRO A C 1
ATOM 1618 O O . PRO A 1 215 ? -29.548 31.299 16.332 1.00 42.34 215 PRO A O 1
ATOM 1621 N N . GLU A 1 216 ? -29.298 33.526 16.074 1.00 33.88 216 GLU A N 1
ATOM 1622 C CA . GLU A 1 216 ? -29.790 33.624 14.697 1.00 33.88 216 GLU A CA 1
ATOM 1623 C C . GLU A 1 216 ? -28.962 32.717 13.764 1.00 33.88 216 GLU A C 1
ATOM 1625 O O . GLU A 1 216 ? -27.725 32.756 13.810 1.00 33.88 216 GLU A O 1
ATOM 1630 N N . PRO A 1 217 ? -29.595 31.884 12.919 1.00 41.34 217 PRO A N 1
ATOM 1631 C CA . PRO A 1 217 ? -28.868 31.012 12.014 1.00 41.34 217 PRO A CA 1
ATOM 1632 C C . PRO A 1 217 ? -28.212 31.844 10.907 1.00 41.34 217 PRO A C 1
ATOM 1634 O O . PRO A 1 217 ? -28.879 32.384 10.025 1.00 41.34 217 PRO A O 1
ATOM 1637 N N . GLY A 1 218 ? -26.878 31.903 10.922 1.00 44.56 218 GLY A N 1
ATOM 1638 C CA . GLY A 1 218 ? -26.101 32.259 9.734 1.00 44.56 218 GLY A CA 1
ATOM 1639 C C . GLY A 1 218 ? -26.423 31.307 8.569 1.00 44.56 218 GLY A C 1
ATOM 1640 O O . GLY A 1 218 ? -26.954 30.216 8.802 1.00 44.56 218 GLY A O 1
ATOM 1641 N N . PRO A 1 219 ? -26.127 31.687 7.312 1.00 38.59 219 PRO A N 1
ATOM 1642 C CA . PRO A 1 219 ? -26.515 30.912 6.139 1.00 38.59 219 PRO A CA 1
ATOM 1643 C C . PRO A 1 219 ? -25.984 29.477 6.241 1.00 38.59 219 PRO A C 1
ATOM 1645 O O . PRO A 1 219 ? -24.782 29.220 6.163 1.00 38.59 219 PRO A O 1
ATOM 1648 N N . SER A 1 220 ? -26.914 28.545 6.454 1.00 45.78 220 SER A N 1
ATOM 1649 C CA . SER A 1 220 ? -26.650 27.116 6.534 1.00 45.78 220 SER A CA 1
ATOM 1650 C C . SER A 1 220 ? -26.123 26.653 5.179 1.00 45.78 220 SER A C 1
ATOM 1652 O O . SER A 1 220 ? -26.843 26.664 4.179 1.00 45.78 220 SER A O 1
ATOM 1654 N N . ARG A 1 221 ? -24.844 26.269 5.128 1.00 43.09 221 ARG A N 1
ATOM 1655 C CA . ARG A 1 221 ? -24.305 25.495 4.011 1.00 43.09 221 ARG A CA 1
ATOM 1656 C C . ARG A 1 221 ? -25.130 24.214 3.954 1.00 43.09 221 ARG A C 1
ATOM 1658 O O . ARG A 1 221 ? -25.072 23.426 4.895 1.00 43.09 221 ARG A O 1
ATOM 1665 N N . ALA A 1 222 ? -25.926 24.061 2.896 1.00 36.06 222 ALA A N 1
ATOM 1666 C CA . ALA A 1 222 ? -26.775 22.893 2.707 1.00 36.06 222 ALA A CA 1
ATOM 1667 C C . ALA A 1 222 ? -25.958 21.615 2.984 1.00 36.06 222 ALA A C 1
ATOM 1669 O O . ALA A 1 222 ? -24.826 21.514 2.490 1.00 36.06 222 ALA A O 1
ATOM 1670 N N . PRO A 1 223 ? -26.472 20.674 3.799 1.00 44.16 223 PRO A N 1
ATOM 1671 C CA . PRO A 1 223 ? -25.787 19.414 4.026 1.00 44.16 223 PRO A CA 1
ATOM 1672 C C . PRO A 1 223 ? -25.548 18.742 2.672 1.00 44.16 223 PRO A C 1
ATOM 1674 O O . PRO A 1 223 ? -26.432 18.726 1.812 1.00 44.16 223 PRO A O 1
ATOM 1677 N N . ALA A 1 224 ? -24.327 18.241 2.470 1.00 48.97 224 ALA A N 1
ATOM 1678 C CA . ALA A 1 224 ? -23.993 17.462 1.286 1.00 48.97 224 ALA A CA 1
ATOM 1679 C C . ALA A 1 224 ? -25.017 16.321 1.128 1.00 48.97 224 ALA A C 1
ATOM 1681 O O . ALA A 1 224 ? -25.468 15.779 2.144 1.00 48.97 224 ALA A O 1
ATOM 1682 N N . PRO A 1 225 ? -25.415 15.967 -0.107 1.00 44.69 225 PRO A N 1
ATOM 1683 C CA . PRO A 1 225 ? -26.364 14.886 -0.319 1.00 44.69 225 PRO A CA 1
ATOM 1684 C C . PRO A 1 225 ? -25.855 13.618 0.369 1.00 44.69 225 PRO A C 1
ATOM 1686 O O . PRO A 1 225 ? -24.675 13.276 0.276 1.00 44.69 225 PRO A O 1
ATOM 1689 N N . ILE A 1 226 ? -26.756 12.954 1.091 1.00 52.72 226 ILE A N 1
ATOM 1690 C CA . ILE A 1 226 ? -26.500 11.677 1.754 1.00 52.72 226 ILE A CA 1
ATOM 1691 C C . ILE A 1 226 ? -25.992 10.720 0.674 1.00 52.72 226 ILE A C 1
ATOM 1693 O O . ILE A 1 226 ? -26.665 10.529 -0.341 1.00 52.72 226 ILE A O 1
ATOM 1697 N N . ALA A 1 227 ? -24.792 10.170 0.857 1.00 56.97 227 ALA A N 1
ATOM 1698 C CA . ALA A 1 227 ? -24.232 9.228 -0.099 1.00 56.97 227 ALA A CA 1
ATOM 1699 C C . ALA A 1 227 ? -25.208 8.046 -0.247 1.00 56.97 227 ALA A C 1
ATOM 1701 O O . ALA A 1 227 ? -25.645 7.473 0.754 1.00 56.97 227 ALA A O 1
ATOM 1702 N N . GLY A 1 228 ? -25.600 7.719 -1.484 1.00 60.94 228 GLY A N 1
ATOM 1703 C CA . GLY A 1 228 ? -26.497 6.592 -1.755 1.00 60.94 228 GLY A CA 1
ATOM 1704 C C . GLY A 1 228 ? -25.934 5.272 -1.210 1.00 60.94 228 GLY A C 1
ATOM 1705 O O . GLY A 1 228 ? -24.735 5.161 -0.951 1.00 60.94 228 GLY A O 1
ATOM 1706 N N . GLY A 1 229 ? -26.788 4.256 -1.045 1.00 64.31 229 GLY A N 1
ATOM 1707 C CA . GLY A 1 229 ? -26.388 2.955 -0.485 1.00 64.31 229 GLY A CA 1
ATOM 1708 C C . GLY A 1 229 ? -25.178 2.316 -1.183 1.00 64.31 229 GLY A C 1
ATOM 1709 O O . GLY A 1 229 ? -24.331 1.729 -0.509 1.00 64.31 229 GLY A O 1
ATOM 1710 N N . ASP A 1 230 ? -25.054 2.518 -2.496 1.00 77.56 230 ASP A N 1
ATOM 1711 C CA . ASP A 1 230 ? -23.931 2.028 -3.302 1.00 77.56 230 ASP A CA 1
ATOM 1712 C C . ASP A 1 230 ? -22.623 2.766 -2.984 1.00 77.56 230 ASP A C 1
ATOM 1714 O O . ASP A 1 230 ? -21.583 2.140 -2.800 1.00 77.56 230 ASP A O 1
ATOM 1718 N N . ALA A 1 231 ? -22.675 4.085 -2.776 1.00 83.25 231 ALA A N 1
ATOM 1719 C CA . ALA A 1 231 ? -21.498 4.878 -2.422 1.00 83.25 231 ALA A CA 1
ATOM 1720 C C . ALA A 1 231 ? -20.932 4.495 -1.041 1.00 83.25 231 ALA A C 1
ATOM 1722 O O . ALA A 1 231 ? -19.714 4.449 -0.855 1.00 83.25 231 ALA A O 1
ATOM 1723 N N . LEU A 1 232 ? -21.807 4.178 -0.077 1.00 87.31 232 LEU A N 1
ATOM 1724 C CA . LEU A 1 232 ? -21.395 3.676 1.239 1.00 87.31 232 LEU A CA 1
ATOM 1725 C C . LEU A 1 232 ? -20.763 2.284 1.147 1.00 87.31 232 LEU A C 1
ATOM 1727 O O . LEU A 1 232 ? -19.786 2.005 1.844 1.00 87.31 232 LEU A O 1
ATOM 1731 N N . LEU A 1 233 ? -21.304 1.411 0.292 1.00 89.81 233 LEU A N 1
ATOM 1732 C CA . LEU A 1 233 ? -20.716 0.100 0.037 1.00 89.81 233 LEU A CA 1
ATOM 1733 C C . LEU A 1 233 ? -19.334 0.239 -0.604 1.00 89.81 233 LEU A C 1
ATOM 1735 O O . LEU A 1 233 ? -18.388 -0.391 -0.138 1.00 89.81 233 LEU A O 1
ATOM 1739 N N . ASP A 1 234 ? -19.184 1.099 -1.604 1.00 90.62 234 ASP A N 1
ATOM 1740 C CA . ASP A 1 234 ? -17.908 1.297 -2.286 1.00 90.62 234 ASP A CA 1
ATOM 1741 C C . ASP A 1 234 ? -16.832 1.862 -1.349 1.00 90.62 234 ASP A C 1
ATOM 1743 O O . ASP A 1 234 ? -15.686 1.402 -1.366 1.00 90.62 234 ASP A O 1
ATOM 1747 N N . ALA A 1 235 ? -17.199 2.793 -0.464 1.00 89.00 235 ALA A N 1
ATOM 1748 C CA . ALA A 1 235 ? -16.305 3.279 0.587 1.00 89.00 235 ALA A CA 1
ATOM 1749 C C . ALA A 1 235 ? -15.910 2.156 1.564 1.00 89.00 235 ALA A C 1
ATOM 1751 O O . ALA A 1 235 ? -14.744 2.036 1.953 1.00 89.00 235 ALA A O 1
ATOM 1752 N N . ALA A 1 236 ? -16.853 1.278 1.922 1.00 91.38 236 ALA A N 1
ATOM 1753 C CA . ALA A 1 236 ? -16.577 0.138 2.791 1.00 91.38 236 ALA A CA 1
ATOM 1754 C C . ALA A 1 236 ? -15.614 -0.855 2.125 1.00 91.38 236 ALA A C 1
ATOM 1756 O O . ALA A 1 236 ? -14.682 -1.325 2.781 1.00 91.38 236 ALA A O 1
ATOM 1757 N N . ARG A 1 237 ? -15.780 -1.117 0.821 1.00 95.31 237 ARG A N 1
ATOM 1758 C CA . ARG A 1 237 ? -14.880 -1.964 0.024 1.00 95.31 237 ARG A CA 1
ATOM 1759 C C . ARG A 1 237 ? -13.466 -1.395 -0.031 1.00 95.31 237 ARG A C 1
ATOM 1761 O O . ARG A 1 237 ? -12.519 -2.116 0.270 1.00 95.31 237 ARG A O 1
ATOM 1768 N N . ARG A 1 238 ? -13.309 -0.097 -0.321 1.00 94.56 238 ARG A N 1
ATOM 1769 C CA . ARG A 1 238 ? -11.993 0.574 -0.309 1.00 94.56 238 ARG A CA 1
ATOM 1770 C C . ARG A 1 238 ? -11.317 0.479 1.054 1.00 94.56 238 ARG A C 1
ATOM 1772 O O . ARG A 1 238 ? -10.153 0.091 1.132 1.00 94.56 238 ARG A O 1
ATOM 1779 N N . ARG A 1 239 ? -12.056 0.742 2.137 1.00 92.19 239 ARG A N 1
ATOM 1780 C CA . ARG A 1 239 ? -11.530 0.635 3.507 1.00 92.19 239 ARG A CA 1
ATOM 1781 C C . ARG A 1 239 ? -11.141 -0.802 3.871 1.00 92.19 239 ARG A C 1
ATOM 1783 O O . ARG A 1 239 ? -10.132 -1.012 4.539 1.00 92.19 239 ARG A O 1
ATOM 1790 N N . ALA A 1 240 ? -11.936 -1.793 3.466 1.00 93.62 240 ALA A N 1
ATOM 1791 C CA . ALA A 1 240 ? -11.630 -3.203 3.689 1.00 93.62 240 ALA A CA 1
ATOM 1792 C C . ALA A 1 240 ? -10.371 -3.635 2.929 1.00 93.62 240 ALA A C 1
ATOM 1794 O O . ALA A 1 240 ? -9.489 -4.252 3.522 1.00 93.62 240 ALA A O 1
ATOM 1795 N N . PHE A 1 241 ? -10.254 -3.241 1.661 1.00 97.19 241 PHE A N 1
ATOM 1796 C CA . PHE A 1 241 ? -9.093 -3.553 0.841 1.00 97.19 241 PHE A CA 1
ATOM 1797 C C . PHE A 1 241 ? -7.808 -2.893 1.348 1.00 97.19 241 PHE A C 1
ATOM 1799 O O . PHE A 1 241 ? -6.781 -3.560 1.409 1.00 97.19 241 PHE A O 1
ATOM 1806 N N . ALA A 1 242 ? -7.862 -1.626 1.777 1.00 93.56 242 ALA A N 1
ATOM 1807 C CA . ALA A 1 242 ? -6.710 -0.943 2.368 1.00 93.56 242 ALA A CA 1
ATOM 1808 C C . ALA A 1 242 ? -6.162 -1.709 3.585 1.00 93.56 242 ALA A C 1
ATOM 1810 O O . ALA A 1 242 ? -4.976 -2.019 3.634 1.00 93.56 242 ALA A O 1
ATOM 1811 N N . ARG A 1 243 ? -7.043 -2.115 4.511 1.00 91.75 243 ARG A N 1
ATOM 1812 C CA . ARG A 1 243 ? -6.649 -2.922 5.680 1.00 91.75 243 ARG A CA 1
ATOM 1813 C C . ARG A 1 243 ? -6.071 -4.280 5.296 1.00 91.75 243 ARG A C 1
ATOM 1815 O O . ARG A 1 243 ? -5.111 -4.727 5.913 1.00 91.75 243 ARG A O 1
ATOM 1822 N N . TRP A 1 244 ? -6.672 -4.940 4.307 1.00 96.94 244 TRP A N 1
ATOM 1823 C CA . TRP A 1 244 ? -6.176 -6.219 3.809 1.00 96.94 244 TRP A CA 1
ATOM 1824 C C . TRP A 1 244 ? -4.775 -6.077 3.202 1.00 96.94 244 TRP A C 1
ATOM 1826 O O . TRP A 1 244 ? -3.899 -6.886 3.497 1.00 96.94 244 TRP A O 1
ATOM 1836 N N . LEU A 1 245 ? -4.533 -5.025 2.413 1.00 96.25 245 LEU A N 1
ATOM 1837 C CA . LEU A 1 245 ? -3.210 -4.735 1.866 1.00 96.25 245 LEU A CA 1
ATOM 1838 C C . LEU A 1 245 ? -2.187 -4.501 2.974 1.00 96.25 245 LEU A C 1
ATOM 1840 O O . LEU A 1 245 ? -1.114 -5.090 2.915 1.00 96.25 245 LEU A O 1
ATOM 1844 N N . ASP A 1 246 ? -2.506 -3.693 3.983 1.00 90.25 246 ASP A N 1
ATOM 1845 C CA . ASP A 1 246 ? -1.577 -3.408 5.083 1.00 90.25 246 ASP A CA 1
ATOM 1846 C C . ASP A 1 246 ? -1.129 -4.693 5.801 1.00 90.25 246 ASP A C 1
ATOM 1848 O O . ASP A 1 246 ? 0.069 -4.913 5.994 1.00 90.25 246 ASP A O 1
ATOM 1852 N N . ASP A 1 247 ? -2.074 -5.586 6.112 1.00 90.75 247 ASP A N 1
ATOM 1853 C CA . ASP A 1 247 ? -1.794 -6.892 6.721 1.00 90.75 247 ASP A CA 1
ATOM 1854 C C . ASP A 1 247 ? -0.944 -7.793 5.807 1.00 90.75 247 ASP A C 1
ATOM 1856 O O . ASP A 1 247 ? 0.056 -8.379 6.230 1.00 90.75 247 ASP A O 1
ATOM 1860 N N . MET A 1 248 ? -1.292 -7.872 4.521 1.00 95.00 248 MET A N 1
ATOM 1861 C CA . MET A 1 248 ? -0.573 -8.719 3.568 1.00 95.00 248 MET A CA 1
ATOM 1862 C C . MET A 1 248 ? 0.839 -8.219 3.292 1.00 95.00 248 MET A C 1
ATOM 1864 O O . MET A 1 248 ? 1.772 -9.022 3.231 1.00 95.00 248 MET A O 1
ATOM 1868 N N . ARG A 1 249 ? 1.031 -6.902 3.180 1.00 94.19 249 ARG A N 1
ATOM 1869 C CA . ARG A 1 249 ? 2.364 -6.320 3.042 1.00 94.19 249 ARG A CA 1
ATOM 1870 C C . ARG A 1 249 ? 3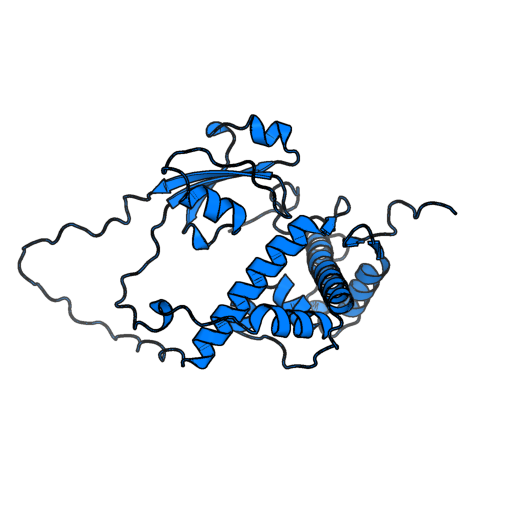.214 -6.623 4.278 1.00 94.19 249 ARG A C 1
ATOM 1872 O O . ARG A 1 249 ? 4.364 -7.013 4.118 1.00 94.19 249 ARG A O 1
ATOM 1879 N N . ALA A 1 250 ? 2.657 -6.515 5.488 1.00 89.44 250 ALA A N 1
ATOM 1880 C CA . ALA A 1 250 ? 3.394 -6.779 6.730 1.00 89.44 250 ALA A CA 1
ATOM 1881 C C . ALA A 1 250 ? 3.886 -8.231 6.827 1.00 89.44 250 ALA A C 1
ATOM 1883 O O . ALA A 1 250 ? 4.937 -8.513 7.408 1.00 89.44 250 ALA A O 1
ATOM 1884 N N . LYS A 1 251 ? 3.113 -9.157 6.254 1.00 90.50 251 LYS A N 1
ATOM 1885 C CA . LYS A 1 251 ? 3.417 -10.589 6.244 1.00 90.50 251 LYS A CA 1
ATOM 1886 C C . LYS A 1 251 ? 4.374 -10.996 5.131 1.00 90.50 251 LYS A C 1
ATOM 1888 O O . LYS A 1 251 ? 5.198 -11.876 5.356 1.00 90.50 251 LYS A O 1
ATOM 1893 N N . LYS A 1 252 ? 4.234 -10.407 3.942 1.00 94.44 252 LYS A N 1
ATOM 1894 C CA . LYS A 1 252 ? 4.825 -10.951 2.710 1.00 94.44 252 LYS A CA 1
ATOM 1895 C C . LYS A 1 252 ? 5.893 -10.071 2.078 1.00 94.44 252 LYS A C 1
ATOM 1897 O O . LYS A 1 252 ? 6.611 -10.572 1.215 1.00 94.44 252 LYS A O 1
ATOM 1902 N N . ILE A 1 253 ? 5.992 -8.795 2.453 1.00 94.44 253 ILE A N 1
ATOM 1903 C CA . ILE A 1 253 ? 6.949 -7.867 1.848 1.00 94.44 253 ILE A CA 1
ATOM 1904 C C . ILE A 1 253 ? 8.167 -7.677 2.742 1.00 94.44 253 ILE A C 1
ATOM 1906 O O . ILE A 1 253 ? 8.056 -7.330 3.917 1.00 94.44 253 ILE A O 1
ATOM 1910 N N . GLU A 1 254 ? 9.339 -7.816 2.133 1.00 91.75 254 GLU A N 1
ATOM 1911 C CA . GLU A 1 254 ? 10.617 -7.419 2.716 1.00 91.75 254 GLU A CA 1
ATOM 1912 C C . GLU A 1 254 ? 11.245 -6.330 1.838 1.00 91.75 254 GLU A C 1
ATOM 1914 O O . GLU A 1 254 ? 11.343 -6.477 0.618 1.00 91.75 254 GLU A O 1
ATOM 1919 N N . LEU A 1 255 ? 11.647 -5.212 2.444 1.00 88.12 255 LEU A N 1
ATOM 1920 C CA . LEU A 1 255 ? 12.227 -4.065 1.739 1.00 88.12 255 LEU A CA 1
ATOM 1921 C C . LEU A 1 255 ? 13.755 -4.110 1.786 1.00 88.12 255 LEU A C 1
ATOM 1923 O O . LEU A 1 255 ? 14.344 -4.532 2.781 1.00 88.12 255 LEU A O 1
ATOM 1927 N N . VAL A 1 256 ? 14.403 -3.629 0.723 1.00 87.31 256 VAL A N 1
ATOM 1928 C CA . VAL A 1 256 ? 15.845 -3.345 0.765 1.00 87.31 256 VAL A CA 1
ATOM 1929 C C . VAL A 1 256 ? 16.108 -2.032 1.514 1.00 87.31 256 VAL A C 1
ATOM 1931 O O . VAL A 1 256 ? 15.304 -1.101 1.397 1.00 87.31 256 VAL A O 1
ATOM 1934 N N . PRO A 1 257 ? 17.246 -1.908 2.223 1.00 84.06 257 PRO A N 1
ATOM 1935 C CA . PRO A 1 257 ? 17.650 -0.642 2.823 1.00 84.06 257 PRO A CA 1
ATOM 1936 C C . PRO A 1 257 ? 17.708 0.500 1.797 1.00 84.06 257 PRO A C 1
ATOM 1938 O O . PRO A 1 257 ? 18.206 0.322 0.683 1.00 84.06 257 PRO A O 1
ATOM 1941 N N . GLY A 1 258 ? 17.214 1.677 2.174 1.00 82.81 258 GLY A N 1
ATOM 1942 C CA . GLY A 1 258 ? 17.123 2.874 1.332 1.00 82.81 258 GLY A CA 1
ATOM 1943 C C . GLY A 1 258 ? 15.841 2.987 0.497 1.00 82.81 258 GLY A C 1
ATOM 1944 O O . GLY A 1 258 ? 15.566 4.068 -0.029 1.00 82.81 258 GLY A O 1
ATOM 1945 N N . LEU A 1 259 ? 15.047 1.913 0.386 1.00 85.06 259 LEU A N 1
ATOM 1946 C CA . LEU A 1 259 ? 13.733 1.906 -0.275 1.00 85.06 259 LEU A CA 1
ATOM 1947 C C . LEU A 1 259 ? 12.574 1.694 0.716 1.00 85.06 259 LEU A C 1
ATOM 1949 O O . LEU A 1 259 ? 11.515 1.171 0.357 1.00 85.06 259 LEU A O 1
ATOM 1953 N N . GLU A 1 260 ? 12.767 2.105 1.970 1.00 84.19 260 GLU A N 1
ATOM 1954 C CA . GLU A 1 260 ? 11.738 2.050 3.004 1.00 84.19 260 GLU A CA 1
ATOM 1955 C C . GLU A 1 260 ? 10.511 2.900 2.635 1.00 84.19 260 GLU A C 1
ATOM 1957 O O . GLU A 1 260 ? 10.520 3.701 1.697 1.00 84.19 260 GLU A O 1
ATOM 1962 N N . HIS A 1 261 ? 9.418 2.726 3.376 1.00 80.62 261 HIS A N 1
ATOM 1963 C CA . HIS A 1 261 ? 8.199 3.492 3.149 1.00 80.62 261 HIS A CA 1
ATOM 1964 C C . HIS A 1 261 ? 8.465 5.013 3.272 1.00 80.62 261 HIS A C 1
ATOM 1966 O O . HIS A 1 261 ? 9.115 5.428 4.231 1.00 80.62 261 HIS A O 1
ATOM 1972 N N . PRO A 1 262 ? 7.934 5.873 2.374 1.00 78.56 262 PRO A N 1
ATOM 1973 C CA . PRO A 1 262 ? 8.197 7.321 2.407 1.00 78.56 262 PRO A CA 1
ATOM 1974 C C . PRO A 1 262 ? 7.842 8.013 3.731 1.00 78.56 262 PRO A C 1
ATOM 1976 O O . PRO A 1 262 ? 8.479 8.987 4.114 1.00 78.56 262 PRO A O 1
ATOM 1979 N N . GLY A 1 263 ? 6.821 7.503 4.425 1.00 72.75 263 GLY A N 1
ATOM 1980 C CA . GLY A 1 263 ? 6.389 7.993 5.738 1.00 72.75 263 GLY A CA 1
ATOM 1981 C C . GLY A 1 263 ? 7.139 7.400 6.937 1.00 72.75 263 GLY A C 1
ATOM 1982 O O . GLY A 1 263 ? 6.721 7.642 8.064 1.00 72.75 263 GLY A O 1
ATOM 1983 N N . ASP A 1 264 ? 8.191 6.601 6.735 1.00 75.62 264 ASP A N 1
ATOM 1984 C CA . ASP A 1 264 ? 8.972 6.022 7.833 1.00 75.62 264 ASP A CA 1
ATOM 1985 C C . ASP A 1 264 ? 9.711 7.134 8.611 1.00 75.62 264 ASP A C 1
ATOM 1987 O O . ASP A 1 264 ? 10.577 7.810 8.044 1.00 75.62 264 ASP A O 1
ATOM 1991 N N . PRO A 1 265 ? 9.391 7.369 9.900 1.00 67.25 265 PRO A N 1
ATOM 1992 C CA . PRO A 1 265 ? 9.981 8.457 10.684 1.00 67.25 265 PRO A CA 1
ATOM 1993 C C . PRO A 1 265 ? 11.480 8.268 10.952 1.00 67.25 265 PRO A C 1
ATOM 1995 O O . PRO A 1 265 ? 12.150 9.209 11.365 1.00 67.25 265 PRO A O 1
ATOM 1998 N N . ARG A 1 266 ? 12.030 7.071 10.711 1.00 68.19 266 ARG A N 1
ATOM 1999 C CA . ARG A 1 266 ? 13.465 6.785 10.867 1.00 68.19 266 ARG A CA 1
ATOM 2000 C C . ARG A 1 266 ? 14.308 7.358 9.727 1.00 68.19 266 ARG A C 1
ATOM 2002 O O . ARG A 1 266 ? 15.532 7.383 9.835 1.00 68.19 266 ARG A O 1
ATOM 2009 N N . GLN A 1 267 ? 13.683 7.780 8.628 1.00 69.19 267 GLN A N 1
ATOM 2010 C CA . GLN A 1 267 ? 14.399 8.268 7.455 1.00 69.19 267 GLN A CA 1
ATOM 2011 C C . GLN A 1 267 ? 14.927 9.693 7.682 1.00 69.19 267 GLN A C 1
ATOM 2013 O O . GLN A 1 267 ? 14.164 10.575 8.082 1.00 69.19 267 GLN A O 1
ATOM 2018 N N . PRO A 1 268 ? 16.208 9.966 7.365 1.00 67.94 268 PRO A N 1
ATOM 2019 C CA . PRO A 1 268 ? 16.828 11.272 7.603 1.00 67.94 268 PRO A CA 1
ATOM 2020 C C . PRO A 1 268 ? 16.221 12.386 6.742 1.00 67.94 268 PRO A C 1
ATOM 2022 O O . PRO A 1 268 ? 16.414 13.564 7.021 1.00 67.94 268 PRO A O 1
ATOM 2025 N N . ASP A 1 269 ? 15.513 12.027 5.673 1.00 70.06 269 ASP A N 1
ATOM 2026 C CA . ASP A 1 269 ? 14.817 12.942 4.779 1.00 70.06 269 ASP A CA 1
ATOM 2027 C C . ASP A 1 269 ? 13.298 12.982 4.995 1.00 70.06 269 ASP A C 1
ATOM 2029 O O . ASP A 1 269 ? 12.599 13.637 4.216 1.00 70.06 269 ASP A O 1
ATOM 2033 N N . ASN A 1 270 ? 12.783 12.369 6.067 1.00 62.19 270 ASN A N 1
ATOM 2034 C CA . ASN A 1 270 ? 11.384 12.502 6.458 1.00 62.19 270 ASN A CA 1
ATOM 2035 C C . ASN A 1 270 ? 11.138 13.822 7.212 1.00 62.19 270 ASN A C 1
ATOM 2037 O O . ASN A 1 270 ? 10.874 13.865 8.411 1.00 62.19 270 ASN A O 1
ATOM 2041 N N . HIS A 1 271 ? 11.273 14.939 6.497 1.00 54.62 271 HIS A N 1
ATOM 2042 C CA . HIS A 1 271 ? 10.968 16.264 7.023 1.00 54.62 271 HIS A CA 1
ATOM 2043 C C . HIS A 1 271 ? 9.479 16.560 6.810 1.00 54.62 271 HIS A C 1
ATOM 2045 O O . HIS A 1 271 ? 9.110 17.245 5.857 1.00 54.62 271 HIS A O 1
ATOM 2051 N N . HIS A 1 272 ? 8.614 16.068 7.700 1.00 42.69 272 HIS A N 1
ATOM 2052 C CA . HIS A 1 272 ? 7.252 16.596 7.814 1.00 42.69 272 HIS A CA 1
ATOM 2053 C C . HIS A 1 272 ? 7.333 18.059 8.278 1.00 42.69 272 HIS A C 1
ATOM 2055 O O . HIS A 1 272 ? 7.370 18.347 9.473 1.00 42.69 272 HIS A O 1
ATOM 2061 N N . LYS A 1 273 ? 7.391 19.007 7.338 1.00 34.25 273 LYS A N 1
ATOM 2062 C CA 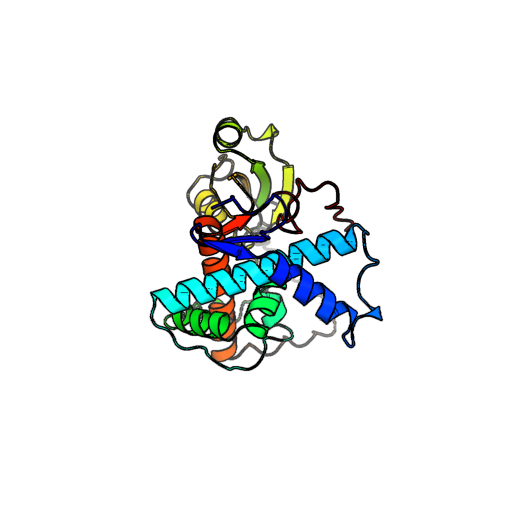. LYS A 1 273 ? 7.022 20.396 7.622 1.00 34.25 273 LYS A CA 1
ATOM 2063 C C . LYS A 1 273 ? 5.513 20.507 7.420 1.00 34.25 273 LYS A C 1
ATOM 2065 O O . LYS A 1 273 ? 5.046 20.432 6.287 1.00 34.25 273 LYS A O 1
ATOM 2070 N N . HIS A 1 274 ? 4.787 20.586 8.534 1.00 29.08 274 HIS A N 1
ATOM 2071 C CA . HIS A 1 274 ? 3.379 20.983 8.568 1.00 29.08 274 HIS A CA 1
ATOM 2072 C C . HIS A 1 274 ? 3.218 22.461 8.211 1.00 29.08 274 HIS A C 1
ATOM 2074 O O . HIS A 1 274 ? 4.117 23.252 8.583 1.00 29.08 274 HIS A O 1
#

Secondary structure (DSSP, 8-state):
-PPPPTTSEEEEETTEEEETHHHHHHHHHHHHSTTGGGSPPTTSHHHHHHHHHHHHHHHHHHHHHHHHHHHTPPP---PPP-HHHHHHH-HHHHHHHHH-HHHHHHHHHHHTT----GGGSS---TT-PPPEEEEEEEEESSHHHHHH--GGGSEEEEEEEGGGS-HHHHHHHHHS-TT-EEEEEE-SS-EEEEEEEE-GGGSPPP-------PPP-----PPPPPPPHHHHHHHHHHHHHHHHHHHHHHHHEEEPTT---TT-TTSTT-----

Foldseek 3Di:
DDDDDDQQFQWFFQNHGHGPVVLVVVVVCCCVDPCVVVQDDPPDLSNLLVSLLVSLLSVLLVNLVVVCVVVVWDFADDDQDDDPLDVLLDPSLSSNCRVGSSSVRVLCVLLVPFAQPPVLQDPDPPQPDAFKWFKWKDFDADQVVVVVDDPVNTHTPGIDHLLPDQPQQSVQQVVDDAQDWDDLDFWQLHGMIMGTDTPPVSDDPDDDPDDDDDDDDDDDPPPDPRDPSVRSSSSRSSNSSSNVSRRSCRVTIGGDPSSGRSCRPPDPSNPPDD